Protein AF-A0A8S2PP95-F1 (afdb_monomer_lite)

InterPro domains:
  IPR029058 Alpha/Beta hydrolase fold [SSF53474] (41-227)

Foldseek 3Di:
DDDPLVPDDLVVVVVVQVVCVVVVNDPDLCCLQVPPDQQEDEFEDEPLAPPDDPSVSVVVVVSSVVSVHRYDYDHPFQAYAADEDQADDDDRNDQRPQARYHNRNDHVVCVGVCRNVPNPDDDDPRPDPDPQPWDKDKDFPLLPPCCPLVPDDDPVVDPPVVVVVVVVVVPLDDDDDPPPPVPRPPDSDPDPDDPDDRMDIDTGHVCVVVVDDDDDDDDDGDPLNPPVSNVVSPD

Organism: NCBI:txid392030

Secondary structure (DSSP, 8-state):
--S-GGG--HHHHHHHHHHHHHTTSS--THHHHS-SS--EEEEE--TT-SSS-HHHHHHHHHHHHHTT-EEEEE------SSEEESS-SEETTS--TTTSEEE-S--HHHHHHHHHTTS-PPPPPTT------SEEEEEESGGGS-GGGSTTS-TTTS-HHHHHHHHHHHTTS--------TT--------TT----SEEEEEE-HHHHTT-------PPP-TT-SHHHHHTTT-

Sequence (235 aa):
MNGPVTSVSLTNIQNKLKSYIGFNSAASTSNVTDDSVYIYIYIFTSKNDRVVVSSVVQLKGKIYSEFGARIKTNYSLSANHGFPTEDFGGKCETLNSVNHINDCDLNLAYDMLNHLYGGDLIKPPTGSITTLTGQFIAFDQAAFMNPHAVLNLDAKALDMFSLWANWMQSAITFTLPSLTVSGITGTSSSGVGASFDTQGYIYFPPACNKGKKCPIHIALHGCKQDLYHVTLLGL

pLDDT: mean 71.29, std 19.71, range [27.09, 94.0]

Radius of gyration: 20.82 Å; chains: 1; bounding box: 58×45×46 Å

Structure (mmCIF, N/CA/C/O backbone):
data_AF-A0A8S2PP95-F1
#
_entry.id   AF-A0A8S2PP95-F1
#
loop_
_atom_site.group_PDB
_atom_site.id
_atom_site.type_symbol
_atom_site.label_atom_id
_atom_site.label_alt_id
_atom_site.label_comp_id
_atom_site.label_asym_id
_atom_site.label_entity_id
_atom_site.label_seq_id
_atom_site.pdbx_PDB_ins_code
_atom_site.Cartn_x
_atom_site.Cartn_y
_atom_site.Cartn_z
_atom_site.occupancy
_atom_site.B_iso_or_equiv
_atom_site.auth_seq_id
_atom_site.auth_comp_id
_atom_site.auth_asym_id
_atom_site.auth_atom_id
_atom_site.pdbx_PDB_model_num
ATOM 1 N N . MET A 1 1 ? 9.715 16.419 -2.705 1.00 38.00 1 MET A N 1
ATOM 2 C CA . MET A 1 1 ? 10.391 17.114 -1.586 1.00 38.00 1 MET A CA 1
ATOM 3 C C . MET A 1 1 ? 11.885 16.900 -1.752 1.00 38.00 1 MET A C 1
ATOM 5 O O . MET A 1 1 ? 12.340 15.788 -1.539 1.00 38.00 1 MET A O 1
ATOM 9 N N . ASN A 1 2 ? 12.625 17.924 -2.178 1.00 37.56 2 ASN A N 1
ATOM 10 C CA . ASN A 1 2 ? 14.085 17.867 -2.280 1.00 37.56 2 ASN A CA 1
ATOM 11 C C . ASN A 1 2 ? 14.661 18.632 -1.088 1.00 37.56 2 ASN A C 1
ATOM 13 O O . ASN A 1 2 ? 14.704 19.856 -1.097 1.00 37.56 2 ASN A O 1
ATOM 17 N N . GLY A 1 3 ? 15.031 17.913 -0.034 1.00 44.34 3 GLY A N 1
ATOM 18 C CA . GLY A 1 3 ? 15.686 18.484 1.137 1.00 44.34 3 GLY A CA 1
ATOM 19 C C . GLY A 1 3 ? 16.413 17.383 1.904 1.00 44.34 3 GLY A C 1
ATOM 20 O O . GLY A 1 3 ? 15.926 16.249 1.922 1.00 44.34 3 GLY A O 1
ATOM 21 N N . PRO A 1 4 ? 17.583 17.660 2.502 1.00 47.41 4 PRO A N 1
ATOM 22 C CA . PRO A 1 4 ? 18.291 16.658 3.276 1.00 47.41 4 PRO A CA 1
ATOM 23 C C . PRO A 1 4 ? 17.432 16.278 4.483 1.00 47.41 4 PRO A C 1
ATOM 25 O O . PRO A 1 4 ? 17.151 17.091 5.355 1.00 47.41 4 PRO A O 1
ATOM 28 N N . VAL A 1 5 ? 17.013 15.017 4.536 1.00 53.34 5 VAL A N 1
ATOM 29 C CA . VAL A 1 5 ? 16.179 14.454 5.614 1.00 53.34 5 VAL A CA 1
ATOM 30 C C . VAL A 1 5 ? 16.834 14.595 6.994 1.00 53.34 5 VAL A C 1
ATOM 32 O O . VAL A 1 5 ? 16.159 14.561 8.019 1.00 53.34 5 VAL A O 1
ATOM 35 N N . THR A 1 6 ? 18.146 14.825 7.027 1.00 54.50 6 THR A N 1
ATOM 36 C CA . THR A 1 6 ? 18.935 15.062 8.236 1.00 54.50 6 THR A CA 1
ATOM 37 C C . THR A 1 6 ? 18.624 16.384 8.949 1.00 54.50 6 THR A C 1
ATOM 39 O O . THR A 1 6 ? 19.074 16.551 10.077 1.00 54.50 6 THR A O 1
ATOM 42 N N . SER A 1 7 ? 17.858 17.310 8.355 1.00 56.94 7 SER A N 1
ATOM 43 C CA . SER A 1 7 ? 17.543 18.615 8.966 1.00 56.94 7 SER A CA 1
ATOM 44 C C . SER A 1 7 ? 16.159 18.710 9.622 1.00 56.94 7 SER A C 1
ATOM 46 O O . SER A 1 7 ? 15.823 19.743 10.206 1.00 56.94 7 SER A O 1
ATOM 48 N N . VAL A 1 8 ? 15.337 17.657 9.559 1.00 66.12 8 VAL A N 1
ATOM 49 C CA . VAL A 1 8 ? 13.976 17.700 10.110 1.00 66.12 8 VAL A CA 1
ATOM 50 C C . VAL A 1 8 ? 13.985 17.269 11.579 1.00 66.12 8 VAL A C 1
ATOM 52 O O . VAL A 1 8 ? 14.010 16.084 11.901 1.00 66.12 8 VAL A O 1
ATOM 55 N N . SER A 1 9 ? 13.953 18.249 12.485 1.00 76.31 9 SER A N 1
ATOM 56 C CA . SER A 1 9 ? 13.851 18.010 13.931 1.00 76.31 9 SER A CA 1
ATOM 57 C C . SER A 1 9 ? 12.499 17.387 14.299 1.00 76.31 9 SER A C 1
ATOM 59 O O . SER A 1 9 ? 11.444 17.972 14.036 1.00 76.31 9 SER A O 1
ATOM 61 N N . LEU A 1 10 ? 12.531 16.223 14.957 1.00 72.06 10 LEU A N 1
ATOM 62 C CA . LEU A 1 10 ? 11.338 15.562 15.502 1.00 72.06 10 LEU A CA 1
ATOM 63 C C . LEU A 1 10 ? 10.594 16.478 16.482 1.00 72.06 10 LEU A C 1
ATOM 65 O O . LEU A 1 10 ? 9.373 16.585 16.410 1.00 72.06 10 LEU A O 1
ATOM 69 N N . THR A 1 11 ? 11.323 17.221 17.317 1.00 76.94 11 THR A N 1
ATOM 70 C CA . THR A 1 11 ? 10.749 18.224 18.225 1.00 76.94 11 THR A CA 1
ATOM 71 C C . THR A 1 11 ? 9.993 19.309 17.458 1.00 76.94 11 THR A C 1
ATOM 73 O O . THR A 1 11 ? 8.899 19.703 17.857 1.00 76.94 11 THR A O 1
ATOM 76 N N . ASN A 1 12 ? 10.520 19.764 16.316 1.00 81.06 12 ASN A N 1
ATOM 77 C CA . ASN A 1 12 ? 9.837 20.762 15.488 1.00 81.06 12 ASN A CA 1
ATOM 78 C C . ASN A 1 12 ? 8.560 20.192 14.856 1.00 81.06 12 ASN A C 1
ATOM 80 O O . ASN A 1 12 ? 7.548 20.892 14.806 1.00 81.06 12 ASN A O 1
ATOM 84 N N . ILE A 1 13 ? 8.580 18.928 14.417 1.00 76.69 13 ILE A N 1
ATOM 85 C CA . ILE A 1 13 ? 7.383 18.235 13.917 1.00 76.69 13 ILE A CA 1
ATOM 86 C C . ILE A 1 13 ? 6.331 18.127 15.024 1.00 76.69 13 ILE A C 1
ATOM 88 O O . ILE A 1 13 ? 5.179 18.494 14.802 1.00 76.69 13 ILE A O 1
ATOM 92 N N . GLN A 1 14 ? 6.720 17.683 16.221 1.00 76.25 14 GLN A N 1
ATOM 93 C CA . GLN A 1 14 ? 5.817 17.560 17.366 1.00 76.25 14 GLN A CA 1
ATOM 94 C C . GLN A 1 14 ? 5.213 18.913 17.759 1.00 76.25 14 GLN A C 1
ATOM 96 O O . GLN A 1 14 ? 4.006 19.010 17.965 1.00 76.25 14 GLN A O 1
ATOM 101 N N . ASN A 1 15 ? 6.018 19.976 17.809 1.00 81.19 15 ASN A N 1
ATOM 102 C CA . ASN A 1 15 ? 5.536 21.323 18.122 1.00 81.19 15 ASN A CA 1
ATOM 103 C C . ASN A 1 15 ? 4.566 21.849 17.057 1.00 81.19 15 ASN A C 1
ATOM 105 O O . ASN A 1 15 ? 3.544 22.450 17.388 1.00 81.19 15 ASN A O 1
ATOM 109 N N . LYS A 1 16 ? 4.842 21.581 15.777 1.00 82.06 16 LYS A N 1
ATOM 110 C CA . LYS A 1 16 ? 3.952 21.978 14.683 1.00 82.06 16 LYS A CA 1
ATOM 111 C C . LYS A 1 16 ? 2.642 21.189 14.690 1.00 82.06 16 LYS A C 1
ATOM 113 O O . LYS A 1 16 ? 1.585 21.776 14.490 1.00 82.06 16 LYS A O 1
ATOM 118 N N . LEU A 1 17 ? 2.689 19.894 15.002 1.00 79.19 17 LEU A N 1
ATOM 119 C CA . LEU A 1 17 ? 1.492 19.075 15.185 1.00 79.19 17 LEU A CA 1
ATOM 120 C C . LEU A 1 17 ? 0.645 19.567 16.367 1.00 79.19 17 LEU A C 1
ATOM 122 O O . LEU A 1 17 ? -0.557 19.746 16.208 1.00 79.19 17 LEU A O 1
ATOM 126 N N . LYS A 1 18 ? 1.267 19.885 17.512 1.00 79.69 18 LYS A N 1
ATOM 127 C CA . LYS A 1 18 ? 0.577 20.508 18.658 1.00 79.69 18 LYS A CA 1
ATOM 128 C C . LYS A 1 18 ? -0.109 21.817 18.270 1.00 79.69 18 LYS A C 1
ATOM 130 O O . LYS A 1 18 ? -1.228 22.064 18.706 1.00 79.69 18 LYS A O 1
ATOM 135 N N . SER A 1 19 ? 0.528 22.631 17.427 1.00 78.88 19 SER A N 1
ATOM 136 C CA . SER A 1 19 ? -0.080 23.854 16.897 1.00 78.88 19 SER A CA 1
ATOM 137 C C . SER A 1 19 ? -1.311 23.558 16.035 1.00 78.88 19 SER A C 1
ATOM 139 O O . SER A 1 19 ? -2.350 24.168 16.266 1.00 78.88 19 SER A O 1
ATOM 141 N N . TYR A 1 20 ? -1.251 22.598 15.106 1.00 74.75 20 TYR A N 1
ATOM 142 C CA . TYR A 1 20 ? -2.424 22.215 14.309 1.00 74.75 20 TYR A CA 1
ATOM 143 C C . TYR A 1 20 ? -3.566 21.645 15.155 1.00 74.75 20 TYR A C 1
ATOM 145 O O . TYR A 1 20 ? -4.724 21.955 14.884 1.00 74.75 20 TYR A O 1
ATOM 153 N N . ILE A 1 21 ? -3.249 20.867 16.195 1.00 72.62 21 ILE A N 1
ATOM 154 C CA . ILE A 1 21 ? -4.236 20.369 17.163 1.00 72.62 21 ILE A CA 1
ATOM 155 C C . ILE A 1 21 ? -4.873 21.537 17.919 1.00 72.62 21 ILE A C 1
ATOM 157 O O . ILE A 1 21 ? -6.094 21.611 18.006 1.00 72.62 21 ILE A O 1
ATOM 161 N N . GLY A 1 22 ? -4.070 22.493 18.400 1.00 71.50 22 GLY A N 1
ATOM 162 C CA . GLY A 1 22 ? -4.568 23.701 19.065 1.00 71.50 22 GLY A CA 1
ATOM 163 C C . GLY A 1 22 ? -5.458 24.572 18.170 1.00 71.50 22 GLY A C 1
ATOM 164 O O . GLY A 1 22 ? -6.386 25.205 18.661 1.00 71.50 22 GLY A O 1
ATOM 165 N N . PHE A 1 23 ? -5.225 24.560 16.854 1.00 76.19 23 PHE A N 1
ATOM 166 C CA . PHE A 1 23 ? -6.072 25.222 15.856 1.00 76.19 23 PHE A CA 1
ATOM 167 C C . PHE A 1 23 ? -7.253 24.367 15.369 1.00 76.19 23 PHE A C 1
ATOM 169 O O . PHE A 1 23 ? -7.917 24.747 14.406 1.00 76.19 23 PHE A O 1
ATOM 176 N N . ASN A 1 24 ? -7.511 23.202 15.975 1.00 70.31 24 ASN A N 1
ATOM 177 C CA . ASN A 1 24 ? -8.521 22.234 15.528 1.00 70.31 24 ASN A CA 1
ATOM 178 C C . ASN A 1 24 ? -8.385 21.815 14.047 1.00 70.31 24 ASN A C 1
ATOM 180 O O . ASN A 1 24 ? -9.342 21.346 13.439 1.00 70.31 24 ASN A O 1
ATOM 184 N N . SER A 1 25 ? -7.197 21.977 13.456 1.00 67.31 25 SER A N 1
ATOM 185 C CA . SER A 1 25 ? -6.889 21.596 12.069 1.00 67.31 25 SER A CA 1
ATOM 186 C C . SER A 1 25 ? -6.311 20.179 11.960 1.00 67.31 25 SER A C 1
ATOM 188 O O . SER A 1 25 ? -6.082 19.685 10.860 1.00 67.31 25 SER A O 1
ATOM 190 N N . ALA A 1 26 ? -6.051 19.527 13.095 1.00 66.44 26 ALA A N 1
ATOM 191 C CA . ALA A 1 26 ? -5.640 18.132 13.193 1.00 66.44 26 ALA A CA 1
ATOM 192 C C . ALA A 1 26 ? -6.273 17.478 14.431 1.00 66.44 26 ALA A C 1
ATOM 194 O O . ALA A 1 26 ? -6.526 18.147 15.434 1.00 66.44 26 ALA A O 1
ATOM 195 N N . ALA A 1 27 ? -6.508 16.167 14.365 1.00 68.62 27 ALA A N 1
ATOM 196 C CA . ALA A 1 27 ? -6.980 15.385 15.503 1.00 68.62 27 ALA A CA 1
ATOM 197 C C . ALA A 1 27 ? -5.879 15.210 16.566 1.00 68.62 27 ALA A C 1
ATOM 199 O O . ALA A 1 27 ? -4.688 15.244 16.249 1.00 68.62 27 ALA A O 1
ATOM 200 N N . SER A 1 28 ? -6.285 15.012 17.824 1.00 72.25 28 SER A N 1
ATOM 201 C CA . SER A 1 28 ? -5.365 14.816 18.951 1.00 72.25 28 SER A CA 1
ATOM 202 C C . SER A 1 28 ? -4.413 13.641 18.712 1.00 72.25 28 SER A C 1
ATOM 204 O O . SER A 1 28 ? -4.831 12.586 18.237 1.00 72.25 28 SER A O 1
ATOM 206 N N . THR A 1 29 ? -3.150 13.777 19.128 1.00 70.00 29 THR A N 1
ATOM 207 C CA . THR A 1 29 ? -2.193 12.658 19.121 1.00 70.00 29 THR A CA 1
ATOM 208 C C . THR A 1 29 ? -2.572 11.550 20.095 1.00 70.00 29 THR A C 1
ATOM 210 O O . THR A 1 29 ? -2.089 10.436 19.937 1.00 70.00 29 THR A O 1
ATOM 213 N N . SER A 1 30 ? -3.454 11.819 21.067 1.00 66.94 30 SER A N 1
ATOM 214 C CA . SER A 1 30 ? -4.020 10.774 21.930 1.00 66.94 30 SER A CA 1
ATOM 215 C C . SER A 1 30 ? -4.800 9.725 21.137 1.00 66.94 30 SER A C 1
ATOM 217 O O . SER A 1 30 ? -4.814 8.568 21.527 1.00 66.94 30 SER A O 1
ATOM 219 N N . ASN A 1 31 ? -5.354 10.083 19.972 1.00 64.62 31 ASN A N 1
ATOM 220 C CA . ASN A 1 31 ? -5.989 9.120 19.065 1.00 64.62 31 ASN A CA 1
ATOM 221 C C . ASN A 1 31 ? -4.983 8.119 18.475 1.00 64.62 31 ASN A C 1
ATOM 223 O O . ASN A 1 31 ? -5.387 7.162 17.830 1.00 64.62 31 ASN A O 1
ATOM 227 N N . VAL A 1 32 ? -3.680 8.365 18.647 1.00 62.25 32 VAL A N 1
ATOM 228 C CA . VAL A 1 32 ? -2.607 7.460 18.230 1.00 62.25 32 VAL A CA 1
ATOM 229 C C . VAL A 1 32 ? -2.090 6.622 19.408 1.00 62.25 32 VAL A C 1
ATOM 231 O O . VAL A 1 32 ? -1.626 5.507 19.201 1.00 62.25 32 VAL A O 1
ATOM 234 N N . THR A 1 33 ? -2.183 7.137 20.641 1.00 55.72 33 THR A N 1
ATOM 235 C CA . THR A 1 33 ? -1.598 6.515 21.844 1.00 55.72 33 THR A CA 1
ATOM 236 C C . THR A 1 33 ? -2.600 5.776 22.738 1.00 55.72 33 THR A C 1
ATOM 238 O O . THR A 1 33 ? -2.180 4.876 23.453 1.00 55.72 33 THR A O 1
ATOM 241 N N . ASP A 1 34 ? -3.888 6.140 22.705 1.00 47.47 34 ASP A N 1
ATOM 242 C CA . ASP A 1 34 ? -4.972 5.571 23.536 1.00 47.47 34 ASP A CA 1
ATOM 243 C C . ASP A 1 34 ? -6.026 4.807 22.719 1.00 47.47 34 ASP A C 1
ATOM 245 O O . ASP A 1 34 ? -7.056 4.383 23.252 1.00 47.47 34 ASP A O 1
ATOM 249 N N . ASP A 1 35 ? -5.789 4.599 21.422 1.00 49.72 35 ASP A N 1
ATOM 250 C CA . ASP A 1 35 ? -6.625 3.670 20.678 1.00 49.72 35 ASP A CA 1
ATOM 251 C C . ASP A 1 35 ? -6.338 2.252 21.197 1.00 49.72 35 ASP A C 1
ATOM 253 O O . ASP A 1 35 ? -5.205 1.766 21.173 1.00 49.72 35 ASP A O 1
ATOM 257 N N . SER A 1 36 ? -7.375 1.564 21.679 1.00 43.41 36 SER A N 1
ATOM 258 C CA . SER A 1 36 ? -7.292 0.139 22.045 1.00 43.41 36 SER A CA 1
ATOM 259 C C . SER A 1 36 ? -6.993 -0.747 20.821 1.00 43.41 36 SER A C 1
ATOM 261 O O . SER A 1 36 ? -6.825 -1.962 20.940 1.00 43.41 36 SER A O 1
ATOM 263 N N . VAL A 1 37 ? -6.909 -0.132 19.640 1.00 47.97 37 VAL A N 1
ATOM 264 C CA . VAL A 1 37 ? -6.419 -0.678 18.387 1.00 47.97 37 VAL A CA 1
ATOM 265 C C . VAL A 1 37 ? -4.935 -0.346 18.250 1.00 47.97 37 VAL A C 1
ATOM 267 O O . VAL A 1 37 ? -4.538 0.791 18.014 1.00 47.97 37 VAL A O 1
ATOM 270 N N . TYR A 1 38 ? -4.087 -1.363 18.350 1.00 55.50 38 TYR A N 1
ATOM 271 C CA . TYR A 1 38 ? -2.700 -1.261 17.916 1.00 55.50 38 TYR A CA 1
ATOM 272 C C . TYR A 1 38 ? -2.628 -0.652 16.509 1.00 55.50 38 TYR A C 1
ATOM 274 O O . TYR A 1 38 ? -3.086 -1.260 15.543 1.00 55.50 38 TY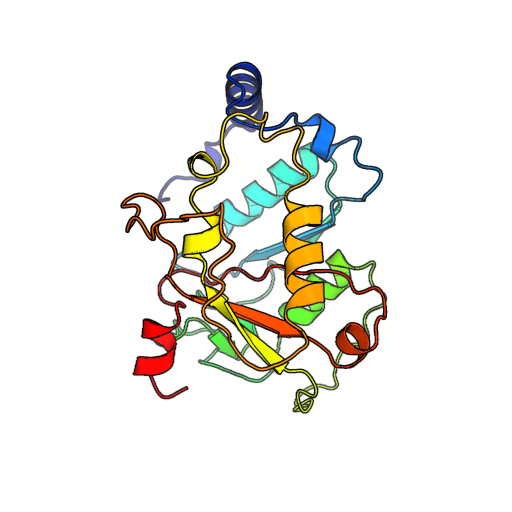R A O 1
ATOM 282 N N . ILE A 1 39 ? -2.042 0.537 16.377 1.00 59.62 39 ILE A N 1
ATOM 283 C CA . ILE A 1 39 ? -1.869 1.167 15.067 1.00 59.62 39 ILE A CA 1
ATOM 284 C C . ILE A 1 39 ? -0.708 0.468 14.372 1.00 59.62 39 ILE A C 1
ATOM 286 O O . ILE A 1 39 ? 0.464 0.799 14.563 1.00 59.62 39 ILE A O 1
ATOM 290 N N . TYR A 1 40 ? -1.040 -0.565 13.607 1.00 65.69 40 TYR A N 1
ATOM 291 C CA . TYR A 1 40 ? -0.100 -1.270 12.755 1.00 65.69 40 TYR A CA 1
ATOM 292 C C . TYR A 1 40 ? 0.216 -0.399 11.541 1.00 65.69 40 TYR A C 1
ATOM 294 O O . TYR A 1 40 ? -0.679 0.040 10.826 1.00 65.69 40 TYR A O 1
ATOM 302 N N . ILE A 1 41 ? 1.498 -0.140 11.299 1.00 72.75 41 ILE A N 1
ATOM 303 C CA . ILE A 1 41 ? 1.948 0.611 10.124 1.00 72.75 41 ILE A CA 1
ATOM 304 C C . ILE A 1 41 ? 2.988 -0.225 9.400 1.00 72.75 41 ILE A C 1
ATOM 306 O O . ILE A 1 41 ? 4.002 -0.607 9.984 1.00 72.75 41 ILE A O 1
ATOM 310 N N . TYR A 1 42 ? 2.743 -0.491 8.120 1.00 77.25 42 TYR A N 1
ATOM 311 C CA . TYR A 1 42 ? 3.747 -1.059 7.234 1.00 77.25 42 TYR A CA 1
ATOM 312 C C . TYR A 1 42 ? 4.410 0.065 6.442 1.00 77.25 42 TYR A C 1
ATOM 314 O O . TYR A 1 42 ? 3.730 0.900 5.846 1.00 77.25 42 TYR A O 1
ATOM 322 N N . ILE A 1 43 ? 5.740 0.089 6.427 1.00 78.94 43 ILE A N 1
ATOM 323 C CA . ILE A 1 43 ? 6.508 1.091 5.692 1.00 78.94 43 ILE A CA 1
ATOM 324 C C . ILE A 1 43 ? 7.424 0.398 4.700 1.00 78.94 43 ILE A C 1
ATOM 326 O O . ILE A 1 43 ? 8.325 -0.353 5.073 1.00 78.94 43 ILE A O 1
ATOM 330 N N . PHE A 1 44 ? 7.213 0.718 3.430 1.00 83.50 44 PHE A N 1
ATOM 331 C CA . PHE A 1 44 ? 8.020 0.246 2.322 1.00 83.50 44 PHE A CA 1
ATOM 332 C C . PHE A 1 44 ? 8.798 1.407 1.710 1.00 83.50 44 PHE A C 1
ATOM 334 O O . PHE A 1 44 ? 8.229 2.462 1.437 1.00 83.50 44 PHE A O 1
ATOM 341 N N . THR A 1 45 ? 10.090 1.207 1.471 1.00 81.06 45 THR A N 1
ATOM 342 C CA . THR A 1 45 ? 10.853 2.051 0.549 1.00 81.06 45 THR A CA 1
ATOM 343 C C . THR A 1 45 ? 11.919 1.232 -0.145 1.00 81.06 45 THR A C 1
ATOM 345 O O . THR A 1 45 ? 12.373 0.220 0.389 1.00 81.06 45 THR A O 1
ATOM 348 N N . SER A 1 46 ? 12.357 1.696 -1.311 1.00 81.94 46 SER A N 1
ATOM 349 C CA . SER A 1 46 ? 13.382 1.017 -2.077 1.00 81.94 46 SER A CA 1
ATOM 350 C C . SER A 1 46 ? 14.634 1.856 -2.325 1.00 81.94 46 SER A C 1
ATOM 352 O O . SER A 1 46 ? 14.584 3.077 -2.480 1.00 81.94 46 SER A O 1
ATOM 354 N N . LYS A 1 47 ? 15.782 1.171 -2.386 1.00 80.00 47 LYS A N 1
ATOM 355 C CA . LYS A 1 47 ? 17.104 1.756 -2.640 1.00 80.00 47 LYS A CA 1
ATOM 356 C C . LYS A 1 47 ? 17.215 2.426 -4.013 1.00 80.00 47 LYS A C 1
ATOM 358 O O . LYS A 1 47 ? 17.956 3.399 -4.130 1.00 80.00 47 LYS A O 1
ATOM 363 N N . ASN A 1 48 ? 16.475 1.935 -5.010 1.00 85.06 48 ASN A N 1
ATOM 364 C CA . ASN A 1 48 ? 16.532 2.431 -6.386 1.00 85.06 48 ASN A CA 1
ATOM 365 C C . ASN A 1 48 ? 15.363 3.355 -6.761 1.00 85.06 48 ASN A C 1
ATOM 367 O O . ASN A 1 48 ? 15.317 3.843 -7.892 1.00 85.06 48 ASN A O 1
ATOM 371 N N . ASP A 1 49 ? 14.483 3.690 -5.811 1.00 84.44 49 ASP A N 1
ATOM 372 C CA . ASP A 1 49 ? 13.467 4.723 -6.001 1.00 84.44 49 ASP A CA 1
ATOM 373 C C . ASP A 1 49 ? 14.132 6.110 -6.099 1.00 84.44 49 ASP A C 1
ATOM 375 O O . ASP A 1 49 ? 14.741 6.617 -5.151 1.00 84.44 49 ASP A O 1
ATOM 379 N N . ARG A 1 50 ? 14.040 6.720 -7.286 1.00 84.25 50 ARG A N 1
ATOM 380 C CA . ARG A 1 50 ? 14.570 8.062 -7.578 1.00 84.25 50 ARG A CA 1
ATOM 381 C C . ARG A 1 50 ? 13.510 9.163 -7.496 1.00 84.25 50 ARG A C 1
ATOM 383 O O . ARG A 1 50 ? 13.858 10.332 -7.635 1.00 84.25 50 ARG A O 1
ATOM 390 N N . VAL A 1 51 ? 12.244 8.806 -7.283 1.00 85.00 51 VAL A N 1
ATOM 391 C CA . VAL A 1 51 ? 11.106 9.733 -7.211 1.00 85.00 51 VAL A CA 1
ATOM 392 C C . VAL A 1 51 ? 10.843 10.123 -5.759 1.00 85.00 51 VAL A C 1
ATOM 394 O O . VAL A 1 51 ? 10.761 11.312 -5.440 1.00 85.00 51 VAL A O 1
ATOM 397 N N . VAL A 1 52 ? 10.764 9.138 -4.859 1.00 82.81 52 VAL A N 1
ATOM 398 C CA . VAL A 1 52 ? 10.603 9.350 -3.417 1.00 82.81 52 VAL A CA 1
ATOM 399 C C . VAL A 1 52 ? 11.822 8.796 -2.691 1.00 82.81 52 VAL A C 1
ATOM 401 O O . VAL A 1 52 ? 12.027 7.593 -2.580 1.00 82.81 52 VAL A O 1
ATOM 404 N N . VAL A 1 53 ? 12.650 9.700 -2.166 1.00 81.94 53 VAL A N 1
ATOM 405 C CA . VAL A 1 53 ? 13.923 9.329 -1.538 1.00 81.94 53 VAL A CA 1
ATOM 406 C C . VAL A 1 53 ? 13.688 8.504 -0.267 1.00 81.94 53 VAL A C 1
ATOM 408 O O . VAL A 1 53 ? 12.981 8.937 0.645 1.00 81.94 53 VAL A O 1
ATOM 411 N N . SER A 1 54 ? 14.371 7.359 -0.164 1.00 83.06 54 SER A N 1
ATOM 412 C CA . SER A 1 54 ? 14.228 6.402 0.945 1.00 83.06 54 SER A CA 1
ATOM 413 C C . SER A 1 54 ? 14.370 6.993 2.345 1.00 83.06 54 SER A C 1
ATOM 415 O O . SER A 1 54 ? 13.676 6.578 3.273 1.00 83.06 54 SER A O 1
ATOM 417 N N . SER A 1 55 ? 15.237 7.988 2.523 1.00 81.62 55 SER A N 1
ATOM 418 C CA . SER A 1 55 ? 15.406 8.642 3.819 1.00 81.62 55 SER A CA 1
ATOM 419 C C . SER A 1 55 ? 14.117 9.328 4.292 1.00 81.62 55 SER A C 1
ATOM 421 O O . SER A 1 55 ? 13.809 9.259 5.480 1.00 81.62 55 SER A O 1
ATOM 423 N N . VAL A 1 56 ? 13.314 9.912 3.391 1.00 80.94 56 VAL A N 1
ATOM 424 C CA . VAL A 1 56 ? 12.038 10.571 3.739 1.00 80.94 56 VAL A CA 1
ATOM 425 C C . VAL A 1 56 ? 11.064 9.548 4.314 1.00 80.94 56 VAL A C 1
ATOM 427 O O . VAL A 1 56 ? 10.413 9.792 5.331 1.00 80.94 56 VAL A O 1
ATOM 430 N N . VAL A 1 57 ? 11.005 8.372 3.694 1.00 83.38 57 VAL A N 1
ATOM 431 C CA . VAL A 1 57 ? 10.140 7.277 4.128 1.00 83.38 57 VAL A CA 1
ATOM 432 C C . VAL A 1 57 ? 10.604 6.702 5.471 1.00 83.38 57 VAL A C 1
ATOM 434 O O . VAL A 1 57 ? 9.792 6.496 6.371 1.00 83.38 57 VAL A O 1
ATOM 437 N N . GLN A 1 58 ? 11.915 6.533 5.662 1.00 84.38 58 GLN A N 1
ATOM 438 C CA . GLN A 1 58 ? 12.479 6.094 6.944 1.00 84.38 58 GLN A CA 1
ATOM 439 C C . GLN A 1 58 ? 12.209 7.095 8.076 1.00 84.38 58 GLN A C 1
ATOM 441 O O . GLN A 1 58 ? 11.904 6.685 9.197 1.00 84.38 58 GLN A O 1
ATOM 446 N N . LEU A 1 59 ? 12.277 8.404 7.801 1.00 81.25 59 LEU A N 1
ATOM 447 C CA . LEU A 1 59 ? 11.905 9.437 8.771 1.00 81.25 59 LEU A CA 1
ATOM 448 C C . LEU A 1 59 ? 10.428 9.323 9.162 1.00 81.25 59 LEU A C 1
ATOM 450 O O . LEU A 1 59 ? 10.111 9.434 10.344 1.00 81.25 59 LEU A O 1
ATOM 454 N N . LYS A 1 60 ? 9.536 9.033 8.206 1.00 80.25 60 LYS A N 1
ATOM 455 C CA . LYS A 1 60 ? 8.114 8.782 8.488 1.00 80.25 60 LYS A CA 1
ATOM 456 C C . LYS A 1 60 ? 7.930 7.638 9.489 1.00 80.25 60 LYS A C 1
ATOM 458 O O . LYS A 1 60 ? 7.136 7.763 10.415 1.00 80.25 60 LYS A O 1
ATOM 463 N N . GLY A 1 61 ? 8.710 6.565 9.350 1.00 80.50 61 GLY A N 1
ATOM 464 C CA . GLY A 1 61 ? 8.714 5.464 10.315 1.00 80.50 61 GLY A CA 1
ATOM 465 C C . GLY A 1 61 ? 9.163 5.873 11.705 1.00 80.50 61 GLY A C 1
ATOM 466 O O . GLY A 1 61 ? 8.503 5.530 12.679 1.00 80.50 61 GLY A O 1
ATOM 467 N N . LYS A 1 62 ? 10.217 6.684 11.811 1.00 80.94 62 LYS A N 1
ATOM 468 C CA . LYS A 1 62 ? 10.636 7.227 13.110 1.00 80.94 62 LYS A CA 1
ATOM 469 C C . LYS A 1 62 ? 9.520 8.048 13.751 1.00 80.94 62 LYS A C 1
ATOM 471 O O . LYS A 1 62 ? 9.178 7.794 14.895 1.00 80.94 62 LYS A O 1
ATOM 476 N N . ILE A 1 63 ? 8.903 8.958 12.994 1.00 79.12 63 ILE A N 1
ATOM 477 C CA . ILE A 1 63 ? 7.807 9.808 13.484 1.00 79.12 63 ILE A CA 1
ATOM 478 C C . ILE A 1 63 ? 6.665 8.959 14.048 1.00 79.12 63 ILE A C 1
ATOM 480 O O . ILE A 1 63 ? 6.231 9.203 15.166 1.00 79.12 63 ILE A O 1
ATOM 484 N N . TYR A 1 64 ? 6.190 7.952 13.313 1.00 80.06 64 TYR A N 1
ATOM 485 C CA . TYR A 1 64 ? 5.105 7.104 13.808 1.00 80.06 64 TYR A CA 1
ATOM 486 C C . TYR A 1 64 ? 5.503 6.256 15.023 1.00 80.06 64 TYR A C 1
ATOM 488 O O . TYR A 1 64 ? 4.667 6.019 15.892 1.00 80.06 64 TYR A O 1
ATOM 496 N N . SER A 1 65 ? 6.765 5.823 15.106 1.00 80.75 65 SER A N 1
ATOM 497 C CA . SER A 1 65 ? 7.254 5.026 16.235 1.00 80.75 65 SER A CA 1
ATOM 498 C C . SER A 1 65 ? 7.226 5.838 17.525 1.00 80.75 65 SER A C 1
ATOM 500 O O . SER A 1 65 ? 6.852 5.310 18.567 1.00 80.75 65 SER A O 1
ATOM 502 N N . GLU A 1 66 ? 7.577 7.124 17.450 1.00 78.94 66 GLU A N 1
ATOM 503 C CA . GLU A 1 66 ? 7.513 8.060 18.582 1.00 78.94 66 GLU A CA 1
ATOM 504 C C . GLU A 1 66 ? 6.080 8.259 19.098 1.00 78.94 66 GLU A C 1
ATOM 506 O O . GLU A 1 66 ? 5.880 8.600 20.260 1.00 78.94 66 GLU A O 1
ATOM 511 N N . PHE A 1 67 ? 5.070 8.030 18.252 1.00 76.19 67 PHE A N 1
ATOM 512 C CA . PHE A 1 67 ? 3.659 8.087 18.641 1.00 76.19 67 PHE A CA 1
ATOM 513 C C . PHE A 1 67 ? 3.087 6.728 19.077 1.00 76.19 67 PHE A C 1
ATOM 515 O O . PHE A 1 67 ? 1.878 6.612 19.241 1.00 76.19 67 PHE A O 1
ATOM 522 N N . GLY A 1 68 ? 3.924 5.703 19.281 1.00 75.56 68 GLY A N 1
ATOM 523 C CA . GLY A 1 68 ? 3.495 4.404 19.818 1.00 75.56 68 GLY A CA 1
ATOM 524 C C . GLY A 1 68 ? 2.946 3.414 18.785 1.00 75.56 68 GLY A C 1
ATOM 525 O O . GLY A 1 68 ? 2.423 2.366 19.163 1.00 75.56 68 GLY A O 1
ATOM 526 N N . ALA A 1 69 ? 3.079 3.699 17.485 1.00 81.38 69 ALA A N 1
ATOM 527 C CA . ALA A 1 69 ? 2.635 2.784 16.435 1.00 81.38 69 ALA A CA 1
ATOM 528 C C . ALA A 1 69 ? 3.468 1.485 16.397 1.00 81.38 69 ALA A C 1
ATOM 530 O O . ALA A 1 69 ? 4.685 1.491 16.595 1.00 81.38 69 ALA A O 1
ATOM 531 N N . ARG A 1 70 ? 2.829 0.360 16.050 1.00 81.62 70 ARG A N 1
ATOM 532 C CA . ARG A 1 70 ? 3.495 -0.927 15.792 1.00 81.62 70 ARG A CA 1
ATOM 533 C C . ARG A 1 70 ? 3.976 -0.990 14.350 1.00 81.62 70 ARG A C 1
ATOM 535 O O . ARG A 1 70 ? 3.224 -1.320 13.429 1.00 81.62 70 ARG A O 1
ATOM 542 N N . ILE A 1 71 ? 5.248 -0.681 14.145 1.00 84.25 71 ILE A N 1
ATOM 543 C CA . ILE A 1 71 ? 5.801 -0.529 12.800 1.00 84.25 71 ILE A CA 1
ATOM 544 C C . ILE A 1 71 ? 6.463 -1.818 12.320 1.00 84.25 71 ILE A C 1
ATOM 546 O O . ILE A 1 71 ? 7.317 -2.378 13.002 1.00 84.25 71 ILE A O 1
ATOM 550 N N . LYS A 1 72 ? 6.115 -2.237 11.101 1.00 88.69 72 LYS A N 1
ATOM 551 C CA . LYS A 1 72 ? 6.889 -3.190 10.300 1.00 88.69 72 LYS A CA 1
ATOM 552 C C . LYS A 1 72 ? 7.466 -2.462 9.096 1.00 88.69 72 LYS A C 1
ATOM 554 O O . LYS A 1 72 ? 6.797 -1.637 8.476 1.00 88.69 72 LYS A O 1
ATOM 559 N N . THR A 1 73 ? 8.721 -2.742 8.778 1.00 86.88 73 THR A N 1
ATOM 560 C CA . THR A 1 73 ? 9.434 -2.064 7.697 1.00 86.88 73 THR A CA 1
ATOM 561 C C . THR A 1 73 ? 10.001 -3.069 6.707 1.00 86.88 73 THR A C 1
ATOM 563 O O . THR A 1 73 ? 10.400 -4.172 7.081 1.00 86.88 73 THR A O 1
ATOM 566 N N . ASN A 1 74 ? 10.072 -2.671 5.441 1.00 88.31 74 ASN A N 1
ATOM 567 C CA . ASN A 1 74 ? 10.882 -3.338 4.434 1.00 88.31 74 ASN A CA 1
ATOM 568 C C . ASN A 1 74 ? 11.625 -2.277 3.620 1.00 88.31 74 ASN A C 1
ATOM 570 O O . ASN A 1 74 ? 11.022 -1.502 2.879 1.00 88.31 74 ASN A O 1
ATOM 574 N N . TYR A 1 75 ? 12.944 -2.238 3.809 1.00 87.44 75 TYR A N 1
ATOM 575 C CA . TYR A 1 75 ? 13.863 -1.301 3.152 1.00 87.44 75 TYR A CA 1
ATOM 576 C C . TYR A 1 75 ? 14.885 -2.017 2.258 1.00 87.44 75 TYR A C 1
ATOM 578 O O . TYR A 1 75 ? 15.834 -1.404 1.763 1.00 87.44 75 TYR A O 1
ATOM 586 N N . SER A 1 76 ? 14.747 -3.337 2.123 1.00 83.88 76 SER A N 1
ATOM 587 C CA . SER A 1 76 ? 15.770 -4.194 1.527 1.00 83.88 76 SER A CA 1
ATOM 588 C C . SER A 1 76 ? 15.602 -4.340 0.022 1.00 83.88 76 SER A C 1
ATOM 590 O O . SER A 1 76 ? 16.602 -4.557 -0.662 1.00 83.88 76 SER A O 1
ATOM 592 N N . LEU A 1 77 ? 14.373 -4.189 -0.488 1.00 88.00 77 LEU A N 1
ATOM 593 C CA . LEU A 1 77 ? 14.077 -4.338 -1.909 1.00 88.00 77 LEU A CA 1
ATOM 594 C C . LEU A 1 77 ? 14.790 -3.263 -2.737 1.00 88.00 77 LEU A C 1
ATOM 596 O O . LEU A 1 77 ? 14.837 -2.091 -2.350 1.00 88.00 77 LEU A O 1
ATOM 600 N N . SER A 1 78 ? 15.302 -3.665 -3.897 1.00 89.38 78 SER A N 1
ATOM 601 C CA . SER A 1 78 ? 15.887 -2.799 -4.924 1.00 89.38 78 SER A CA 1
ATOM 602 C C . SER A 1 78 ? 14.910 -2.648 -6.103 1.00 89.38 78 SER A C 1
ATOM 604 O O . SER A 1 78 ? 15.137 -3.120 -7.200 1.00 89.38 78 SER A O 1
ATOM 606 N N . ALA A 1 79 ? 13.753 -2.052 -5.853 1.00 90.00 79 ALA A N 1
ATOM 607 C CA . ALA A 1 79 ? 12.794 -1.597 -6.844 1.00 90.00 79 ALA A CA 1
ATOM 608 C C . ALA A 1 79 ? 13.032 -0.132 -7.255 1.00 90.00 79 ALA A C 1
ATOM 610 O O . ALA A 1 79 ? 13.524 0.703 -6.492 1.00 90.00 79 ALA A O 1
ATOM 611 N N . ASN A 1 80 ? 12.608 0.209 -8.463 1.00 91.19 80 ASN A N 1
ATOM 612 C CA . ASN A 1 80 ? 12.331 1.578 -8.858 1.00 91.19 80 ASN A CA 1
ATOM 613 C C . ASN A 1 80 ? 10.985 2.042 -8.278 1.00 91.19 80 ASN A C 1
ATOM 615 O O . ASN A 1 80 ? 10.274 1.282 -7.618 1.00 91.19 80 ASN A O 1
ATOM 619 N N . HIS A 1 81 ? 10.618 3.295 -8.540 1.00 92.75 81 HIS A N 1
ATOM 620 C CA . HIS A 1 81 ? 9.356 3.852 -8.068 1.00 92.75 81 HIS A CA 1
ATOM 621 C C . HIS A 1 81 ? 8.149 3.102 -8.650 1.00 92.75 81 HIS A C 1
ATOM 623 O O . HIS A 1 81 ? 7.991 3.016 -9.871 1.00 92.75 81 HIS A O 1
ATOM 629 N N . GLY A 1 82 ? 7.298 2.580 -7.769 1.00 91.69 82 GLY A N 1
ATOM 630 C CA . GLY A 1 82 ? 6.078 1.852 -8.108 1.00 91.69 82 GLY A CA 1
ATOM 631 C C . GLY A 1 82 ? 5.643 0.906 -6.989 1.00 91.69 82 GLY A C 1
ATOM 632 O O . GLY A 1 82 ? 6.356 0.743 -5.998 1.00 91.69 82 GLY A O 1
ATOM 633 N N . PHE A 1 83 ? 4.466 0.300 -7.138 1.00 93.19 83 PHE A N 1
ATOM 634 C CA . PHE A 1 83 ? 3.928 -0.697 -6.218 1.00 93.19 83 PHE A CA 1
ATOM 635 C C . PHE A 1 83 ? 4.478 -2.092 -6.574 1.00 93.19 83 PHE A C 1
ATOM 637 O O . PHE A 1 83 ? 4.169 -2.587 -7.661 1.00 93.19 83 PHE A O 1
ATOM 644 N N . PRO A 1 84 ? 5.285 -2.731 -5.705 1.00 93.88 84 PRO A N 1
ATOM 645 C CA . PRO A 1 84 ? 5.779 -4.090 -5.910 1.00 93.88 84 PRO A CA 1
ATOM 646 C C . PRO A 1 84 ? 4.654 -5.127 -5.861 1.00 93.88 84 PRO A C 1
ATOM 648 O O . PRO A 1 84 ? 3.840 -5.137 -4.933 1.00 93.88 84 PRO A O 1
ATOM 651 N N . THR A 1 85 ? 4.653 -6.030 -6.830 1.00 92.38 85 THR A N 1
ATOM 652 C CA . THR A 1 85 ? 3.812 -7.223 -6.867 1.00 92.38 85 THR A CA 1
ATOM 653 C C . THR A 1 85 ? 4.680 -8.472 -7.029 1.00 92.38 85 THR A C 1
ATOM 655 O O . THR A 1 85 ? 5.907 -8.394 -7.162 1.00 92.38 85 THR A O 1
ATOM 658 N N . GLU A 1 86 ? 4.033 -9.630 -6.936 1.00 91.69 86 GLU A N 1
ATOM 659 C CA . GLU A 1 86 ? 4.694 -10.927 -7.024 1.00 91.69 86 GLU A CA 1
ATOM 660 C C . GLU A 1 86 ? 4.938 -11.380 -8.466 1.00 91.69 86 GLU A C 1
ATOM 662 O O . GLU A 1 86 ? 5.936 -12.047 -8.686 1.00 91.69 86 GLU A O 1
ATOM 667 N N . ASP A 1 87 ? 4.045 -11.050 -9.405 1.00 89.50 87 ASP A N 1
ATOM 668 C CA . ASP A 1 87 ? 4.068 -11.594 -10.772 1.00 89.50 87 ASP A CA 1
ATOM 669 C C . ASP A 1 87 ? 3.460 -10.661 -11.845 1.00 89.50 87 ASP A C 1
ATOM 671 O O . ASP A 1 87 ? 3.149 -11.097 -12.957 1.00 89.50 87 ASP A O 1
ATOM 675 N N . PHE A 1 88 ? 3.257 -9.370 -11.540 1.00 89.38 88 PHE A N 1
ATOM 676 C CA . PHE A 1 88 ? 2.601 -8.427 -12.451 1.00 89.38 88 PHE A CA 1
ATOM 677 C C . PHE A 1 88 ? 3.273 -7.046 -12.526 1.00 89.38 88 PHE A C 1
ATOM 679 O O . PHE A 1 88 ? 3.567 -6.391 -11.525 1.00 89.38 88 PHE A O 1
ATOM 686 N N . GLY A 1 89 ? 3.402 -6.527 -13.748 1.00 90.88 89 GLY A N 1
ATOM 687 C CA . GLY A 1 89 ? 3.855 -5.164 -14.014 1.00 90.88 89 GLY A CA 1
ATOM 688 C C . GLY A 1 89 ? 5.194 -5.097 -14.744 1.00 90.88 89 GLY A C 1
ATOM 689 O O . GLY A 1 89 ? 5.614 -6.029 -15.423 1.00 90.88 89 GLY A O 1
ATOM 690 N N . GLY A 1 90 ? 5.844 -3.938 -14.661 1.00 91.75 90 GLY A N 1
ATOM 691 C CA . GLY A 1 90 ? 7.154 -3.704 -15.270 1.00 91.75 90 GLY A CA 1
ATOM 692 C C . GLY A 1 90 ? 8.292 -4.277 -14.426 1.00 91.75 90 GLY A C 1
ATOM 693 O O . GLY A 1 90 ? 8.110 -4.590 -13.256 1.00 91.75 90 GLY A O 1
ATOM 694 N N . LYS A 1 91 ? 9.498 -4.373 -14.998 1.00 93.94 91 LYS A N 1
ATOM 695 C CA . LYS A 1 91 ? 10.686 -4.874 -14.282 1.00 93.94 91 LYS A CA 1
ATOM 696 C C . LYS A 1 91 ? 10.939 -4.092 -12.990 1.00 93.94 91 LYS A C 1
ATOM 698 O O . LYS A 1 91 ? 11.099 -2.875 -13.066 1.00 93.94 91 LYS A O 1
ATOM 703 N N . CYS A 1 92 ? 11.124 -4.792 -11.867 1.00 93.50 92 CYS A N 1
ATOM 704 C CA . CYS A 1 92 ? 11.343 -4.194 -10.546 1.00 93.50 92 CYS A CA 1
ATOM 705 C C . CYS A 1 92 ? 12.324 -3.014 -10.528 1.00 93.50 92 CYS A C 1
ATOM 707 O O . CYS A 1 92 ? 12.008 -1.953 -10.010 1.00 93.50 92 CYS A O 1
ATOM 709 N N . GLU A 1 93 ? 13.507 -3.177 -11.123 1.00 93.25 93 GLU A N 1
ATOM 710 C CA . GLU A 1 93 ? 14.621 -2.213 -11.069 1.00 93.25 93 GLU A CA 1
ATOM 711 C C . GLU A 1 93 ? 14.440 -0.999 -12.011 1.00 93.25 93 GLU A C 1
ATOM 713 O O . GLU A 1 93 ? 15.163 -0.002 -11.916 1.00 93.25 93 GLU A O 1
ATOM 718 N N . THR A 1 94 ? 13.484 -1.054 -12.945 1.00 91.06 94 THR A N 1
ATOM 719 C CA . THR A 1 94 ? 13.276 -0.029 -13.983 1.00 91.06 94 THR A CA 1
ATOM 720 C C . THR A 1 94 ? 12.021 0.784 -13.694 1.00 91.06 94 THR A C 1
ATOM 722 O O . THR A 1 94 ? 11.010 0.241 -13.268 1.00 91.06 94 THR A O 1
ATOM 725 N N . LEU A 1 95 ? 12.060 2.098 -13.939 1.00 89.31 95 LEU A N 1
ATOM 726 C CA . LEU A 1 95 ? 10.871 2.934 -13.788 1.00 89.31 95 LEU A CA 1
ATOM 727 C C . LEU A 1 95 ? 9.800 2.493 -14.789 1.00 89.31 95 LEU A C 1
ATOM 729 O O . LEU A 1 95 ? 9.930 2.733 -15.989 1.00 89.31 95 LEU A O 1
ATOM 733 N N . ASN A 1 96 ? 8.722 1.902 -14.285 1.00 88.31 96 ASN A N 1
ATOM 734 C CA . ASN A 1 96 ? 7.539 1.630 -15.079 1.00 88.31 96 ASN A CA 1
ATOM 735 C C . ASN A 1 96 ? 6.621 2.860 -15.088 1.00 88.31 96 ASN A C 1
ATOM 737 O O . ASN A 1 96 ? 5.774 3.028 -14.213 1.00 88.31 96 ASN A O 1
ATOM 741 N N . SER A 1 97 ? 6.790 3.737 -16.077 1.00 86.81 97 SER A N 1
ATOM 742 C CA . SER A 1 97 ? 5.978 4.954 -16.217 1.00 86.81 97 SER A CA 1
ATOM 743 C C . SER A 1 97 ? 4.570 4.716 -16.768 1.00 86.81 97 SER A C 1
ATOM 745 O O . SER A 1 97 ? 3.833 5.684 -16.929 1.00 86.81 97 SER A O 1
ATOM 747 N N . VAL A 1 98 ? 4.228 3.470 -17.117 1.00 83.44 98 VAL A N 1
ATOM 748 C CA . VAL A 1 98 ? 2.909 3.099 -17.646 1.00 83.44 98 VAL A CA 1
ATOM 749 C C . VAL A 1 98 ? 1.899 3.161 -16.505 1.00 83.44 98 VAL A C 1
ATOM 751 O O . VAL A 1 98 ? 1.017 4.006 -16.497 1.00 83.44 98 VAL A O 1
ATOM 754 N N . ASN A 1 99 ? 2.072 2.317 -15.492 1.00 85.81 99 ASN A N 1
ATOM 755 C CA . ASN A 1 99 ? 1.112 2.192 -14.397 1.00 85.81 99 ASN A CA 1
ATOM 756 C C . ASN A 1 99 ? 1.763 2.245 -13.014 1.00 85.81 99 ASN A C 1
ATOM 758 O O . ASN A 1 99 ? 1.050 2.115 -12.026 1.00 85.81 99 ASN A O 1
ATOM 762 N N . HIS A 1 100 ? 3.089 2.400 -12.920 1.00 91.81 100 HIS A N 1
ATOM 763 C CA . HIS A 1 100 ? 3.824 2.352 -11.654 1.00 91.81 100 HIS A CA 1
ATOM 764 C C . HIS A 1 100 ? 3.534 1.085 -10.828 1.00 91.81 100 HIS A C 1
ATOM 766 O O . HIS A 1 100 ? 3.520 1.135 -9.601 1.00 91.81 100 HIS A O 1
ATOM 772 N N . ILE A 1 101 ? 3.292 -0.049 -11.491 1.00 91.94 101 ILE A N 1
ATOM 773 C CA . ILE A 1 101 ? 3.180 -1.376 -10.877 1.00 91.94 101 ILE A CA 1
ATOM 774 C C . ILE A 1 101 ? 4.367 -2.208 -11.351 1.00 91.94 101 ILE A C 1
ATOM 776 O O . ILE A 1 101 ? 4.649 -2.268 -12.552 1.00 91.94 101 ILE A O 1
ATOM 780 N N . ASN A 1 102 ? 5.079 -2.818 -10.412 1.00 92.25 102 ASN A N 1
ATOM 781 C CA . ASN A 1 102 ? 6.352 -3.469 -10.674 1.00 92.25 102 ASN A CA 1
ATOM 782 C C . ASN A 1 102 ? 6.284 -4.939 -10.274 1.00 92.25 102 ASN A C 1
ATOM 784 O O . ASN A 1 102 ? 5.938 -5.249 -9.138 1.00 92.25 102 ASN A O 1
ATOM 788 N N . ASP A 1 103 ? 6.680 -5.817 -11.184 1.00 93.38 103 ASP A N 1
ATOM 789 C CA . ASP A 1 103 ? 6.943 -7.216 -10.891 1.00 93.38 103 ASP A CA 1
ATOM 790 C C . ASP A 1 103 ? 8.298 -7.310 -10.178 1.00 93.38 103 ASP A C 1
ATOM 792 O O . ASP A 1 103 ? 9.343 -6.968 -10.747 1.00 93.38 103 ASP A O 1
ATOM 796 N N . CYS A 1 104 ? 8.252 -7.662 -8.895 1.00 94.00 104 CYS A N 1
ATOM 797 C CA . CYS A 1 104 ? 9.374 -7.615 -7.964 1.00 94.00 104 CYS A CA 1
ATOM 798 C C . CYS A 1 104 ? 9.562 -8.918 -7.183 1.00 94.00 104 CYS A C 1
ATOM 800 O O . CYS A 1 104 ? 10.292 -8.906 -6.186 1.00 94.00 104 CYS A O 1
ATOM 802 N N . ASP A 1 105 ? 8.862 -9.993 -7.563 1.00 92.75 105 ASP A N 1
ATOM 803 C CA . ASP A 1 105 ? 8.797 -11.242 -6.797 1.00 92.75 105 ASP A CA 1
ATOM 804 C C . ASP A 1 105 ? 8.410 -11.009 -5.312 1.00 92.75 105 ASP A C 1
ATOM 806 O O . ASP A 1 105 ? 8.766 -11.775 -4.411 1.00 92.75 105 ASP A O 1
ATOM 810 N N . LEU A 1 106 ? 7.693 -9.910 -5.025 1.00 90.88 106 LEU A N 1
ATOM 811 C CA . LEU A 1 106 ? 7.296 -9.496 -3.680 1.00 90.88 106 LEU A CA 1
ATOM 812 C C . LEU A 1 106 ? 5.809 -9.165 -3.640 1.00 90.88 106 LEU A C 1
ATOM 814 O O . LEU A 1 106 ? 5.360 -8.135 -4.139 1.00 90.88 106 LEU A O 1
ATOM 818 N N . ASN A 1 107 ? 5.055 -9.971 -2.902 1.00 92.81 107 ASN A N 1
ATOM 819 C CA . ASN A 1 107 ? 3.652 -9.699 -2.620 1.00 92.81 107 ASN A CA 1
ATOM 820 C C . ASN A 1 107 ? 3.499 -8.617 -1.529 1.00 92.81 107 ASN A C 1
ATOM 822 O O . ASN A 1 107 ? 3.171 -8.919 -0.377 1.00 92.81 107 ASN A O 1
ATOM 826 N N . LEU A 1 108 ? 3.765 -7.348 -1.873 1.00 93.19 108 LEU A N 1
ATOM 827 C CA . LEU A 1 108 ? 3.716 -6.243 -0.906 1.00 93.19 108 LEU A CA 1
ATOM 828 C C . LEU A 1 108 ? 2.310 -6.060 -0.317 1.00 93.19 108 LEU A C 1
ATOM 830 O O . LEU A 1 108 ? 2.177 -5.748 0.867 1.00 93.19 108 LEU A O 1
ATOM 834 N N . ALA A 1 109 ? 1.265 -6.280 -1.120 1.00 92.31 109 ALA A N 1
ATOM 835 C CA . ALA A 1 109 ? -0.118 -6.217 -0.659 1.00 92.31 109 ALA A CA 1
ATOM 836 C C . ALA A 1 109 ? -0.370 -7.220 0.478 1.00 92.31 109 ALA A C 1
ATOM 838 O O . ALA A 1 109 ? -0.864 -6.825 1.533 1.00 92.31 109 ALA A O 1
ATOM 839 N N . TYR A 1 110 ? 0.032 -8.485 0.311 1.00 92.81 110 TYR A N 1
ATOM 840 C CA . TYR A 1 110 ? -0.046 -9.479 1.381 1.00 92.81 110 TYR A CA 1
ATOM 841 C C . TYR A 1 110 ? 0.785 -9.071 2.600 1.00 92.81 110 TYR A C 1
ATOM 843 O O . TYR A 1 110 ? 0.268 -9.074 3.712 1.00 92.81 110 TYR A O 1
ATOM 851 N N . ASP A 1 111 ? 2.050 -8.692 2.411 1.00 92.56 111 ASP A N 1
ATOM 852 C CA . ASP A 1 111 ? 2.948 -8.341 3.516 1.00 92.56 111 ASP A CA 1
ATOM 853 C C . ASP A 1 111 ? 2.394 -7.205 4.388 1.00 92.56 111 ASP A C 1
ATOM 855 O O . ASP A 1 111 ? 2.484 -7.259 5.622 1.00 92.56 111 ASP A O 1
ATOM 859 N N . MET A 1 112 ? 1.819 -6.187 3.738 1.00 92.56 112 MET A N 1
ATOM 860 C CA . MET A 1 112 ? 1.167 -5.055 4.383 1.00 92.56 112 MET A CA 1
ATOM 861 C C . MET A 1 112 ? -0.121 -5.486 5.081 1.00 92.56 112 MET A C 1
ATOM 863 O O . MET A 1 112 ? -0.256 -5.266 6.283 1.00 92.56 112 MET A O 1
ATOM 867 N N . LEU A 1 113 ? -1.058 -6.107 4.359 1.00 91.94 113 LEU A N 1
ATOM 868 C CA . LEU A 1 113 ? -2.360 -6.492 4.911 1.00 91.94 113 LEU A CA 1
ATOM 869 C C . LEU A 1 113 ? -2.202 -7.490 6.056 1.00 91.94 113 LEU A C 1
ATOM 871 O O . LEU A 1 113 ? -2.885 -7.367 7.068 1.00 91.94 113 LEU A O 1
ATOM 875 N N . ASN A 1 114 ? -1.263 -8.429 5.944 1.00 92.44 114 ASN A N 1
ATOM 876 C CA . ASN A 1 114 ? -1.016 -9.402 6.994 1.00 92.44 114 ASN A CA 1
ATOM 877 C C . ASN A 1 114 ? -0.556 -8.717 8.282 1.00 92.44 114 ASN A C 1
ATOM 879 O O . ASN A 1 114 ? -1.042 -9.040 9.356 1.00 92.44 114 ASN A O 1
ATOM 883 N N . HIS A 1 115 ? 0.314 -7.707 8.185 1.00 90.25 115 HIS A N 1
ATOM 884 C CA . HIS A 1 115 ? 0.701 -6.902 9.348 1.00 90.25 115 HIS A CA 1
ATOM 885 C C . HIS A 1 115 ? -0.472 -6.101 9.923 1.00 90.25 115 HIS A C 1
ATOM 887 O O . HIS A 1 115 ? -0.659 -6.079 11.136 1.00 90.25 115 HIS A O 1
ATOM 893 N N . LEU A 1 116 ? -1.272 -5.466 9.061 1.00 87.44 116 LEU A N 1
ATOM 894 C CA . LEU A 1 116 ? -2.405 -4.631 9.473 1.00 87.44 116 LEU A CA 1
ATOM 895 C C . LEU A 1 116 ? -3.522 -5.425 10.166 1.00 87.44 116 LEU A C 1
ATOM 897 O O . LEU A 1 116 ? -4.176 -4.895 11.060 1.00 87.44 116 LEU A O 1
ATOM 901 N N . TYR A 1 117 ? -3.728 -6.683 9.772 1.00 88.50 117 TYR A N 1
ATOM 902 C CA . TYR A 1 117 ? -4.806 -7.542 10.271 1.00 88.50 117 TYR A CA 1
ATOM 903 C C . TYR A 1 117 ? -4.340 -8.617 11.265 1.00 88.50 117 TYR A C 1
ATOM 905 O O . TYR A 1 117 ? -5.042 -9.600 11.477 1.00 88.50 117 TYR A O 1
ATOM 913 N N . GLY A 1 118 ? -3.185 -8.423 11.911 1.00 87.12 118 GLY A N 1
ATOM 914 C CA . GLY A 1 118 ? -2.772 -9.224 13.072 1.00 87.12 118 GLY A CA 1
ATOM 915 C C . GLY A 1 118 ? -1.831 -10.398 12.791 1.00 87.12 118 GLY A C 1
ATOM 916 O O . GLY A 1 118 ? -1.359 -11.012 13.740 1.00 87.12 118 GLY A O 1
ATOM 917 N N . GLY A 1 119 ? -1.475 -10.658 11.532 1.00 89.88 119 GLY A N 1
ATOM 918 C CA . GLY A 1 119 ? -0.426 -11.612 11.151 1.00 89.88 119 GLY A CA 1
ATOM 919 C C . GLY A 1 119 ? -0.910 -12.989 10.696 1.00 89.88 119 GLY A C 1
ATOM 920 O O . GLY A 1 119 ? -0.076 -13.791 10.272 1.00 89.88 119 GLY A O 1
ATOM 921 N N . ASP A 1 120 ? -2.223 -13.230 10.722 1.00 91.62 120 ASP A N 1
ATOM 922 C CA . ASP A 1 120 ? -2.832 -14.549 10.502 1.00 91.62 120 ASP A CA 1
ATOM 923 C C . ASP A 1 120 ? -3.476 -14.723 9.111 1.00 91.62 120 ASP A C 1
ATOM 925 O O . ASP A 1 120 ? -4.239 -15.665 8.878 1.00 91.62 120 ASP A O 1
ATOM 929 N N . LEU A 1 121 ? -3.211 -13.818 8.162 1.00 91.31 121 LEU A N 1
ATOM 930 C CA . LEU A 1 121 ? -3.676 -13.984 6.786 1.00 91.31 121 LEU A CA 1
ATOM 931 C C . LEU A 1 121 ? -2.935 -15.140 6.106 1.00 91.31 121 LEU A C 1
ATOM 933 O O . LEU A 1 121 ? -1.733 -15.335 6.272 1.00 91.31 121 LEU A O 1
ATOM 937 N N . ILE A 1 122 ? -3.655 -15.877 5.263 1.00 90.81 122 ILE A N 1
ATOM 938 C CA . ILE A 1 122 ? -3.077 -16.947 4.449 1.00 90.81 122 ILE A CA 1
ATOM 939 C C . ILE A 1 122 ? -2.449 -16.319 3.206 1.00 90.81 122 ILE A C 1
ATOM 941 O O . ILE A 1 122 ? -3.148 -15.682 2.414 1.00 90.81 122 ILE A O 1
ATOM 945 N N . LYS A 1 123 ? -1.139 -16.516 3.019 1.00 90.25 123 LYS A N 1
ATOM 946 C CA . LYS A 1 123 ? -0.460 -16.093 1.790 1.00 90.25 123 LYS A CA 1
ATOM 947 C C . LYS A 1 123 ? -0.954 -16.939 0.609 1.00 90.25 123 LYS A C 1
ATOM 949 O O . LYS A 1 123 ? -0.893 -18.168 0.704 1.00 90.25 123 LYS A O 1
ATOM 954 N N . PRO A 1 124 ? -1.400 -16.327 -0.501 1.00 86.62 124 PRO A N 1
ATOM 955 C CA . PRO A 1 124 ? -1.635 -17.062 -1.738 1.00 86.62 124 PRO A CA 1
ATOM 956 C C . PRO A 1 124 ? -0.346 -17.762 -2.204 1.00 86.62 124 PRO A C 1
ATOM 958 O O . PRO A 1 124 ? 0.742 -17.212 -2.009 1.00 86.62 124 PRO A O 1
ATOM 961 N N . PRO A 1 125 ? -0.424 -18.958 -2.814 1.00 85.12 125 PRO A N 1
ATOM 962 C CA . PRO A 1 125 ? 0.737 -19.560 -3.460 1.00 85.12 125 PRO A CA 1
ATOM 963 C C . PRO A 1 125 ? 1.330 -18.617 -4.516 1.00 85.12 125 PRO A C 1
ATOM 965 O O . PRO A 1 125 ? 0.587 -17.945 -5.235 1.00 85.12 125 PRO A O 1
ATOM 968 N N . THR A 1 126 ? 2.655 -18.587 -4.636 1.00 81.44 126 THR A N 1
ATOM 969 C CA . THR A 1 126 ? 3.346 -17.781 -5.652 1.00 81.44 126 THR A CA 1
ATOM 970 C C . THR A 1 126 ? 2.879 -18.161 -7.058 1.00 81.44 126 THR A C 1
ATOM 972 O O . THR A 1 126 ? 2.747 -19.347 -7.369 1.00 81.44 126 THR A O 1
ATOM 975 N N . GLY A 1 127 ? 2.593 -17.157 -7.893 1.00 74.44 127 GLY A N 1
ATOM 976 C CA . GLY A 1 127 ? 2.067 -17.341 -9.250 1.00 74.44 127 GLY A CA 1
ATOM 977 C C . GLY A 1 127 ? 0.616 -17.834 -9.309 1.00 74.44 127 GLY A C 1
ATOM 978 O O . GLY A 1 127 ? 0.145 -18.250 -10.370 1.00 74.44 127 GLY A O 1
ATOM 979 N N . SER A 1 128 ? -0.106 -17.853 -8.181 1.00 73.31 128 SER A N 1
ATOM 980 C CA . SER A 1 128 ? -1.518 -18.229 -8.188 1.00 73.31 128 SER A CA 1
ATOM 981 C C . SER A 1 128 ? -2.389 -17.074 -8.674 1.00 73.31 128 SER A C 1
ATOM 983 O O . SER A 1 128 ? -2.586 -16.069 -7.991 1.00 73.31 128 SER A O 1
ATOM 985 N N . ILE A 1 129 ? -3.018 -17.266 -9.833 1.00 67.50 129 ILE A N 1
ATOM 986 C CA . ILE A 1 129 ? -4.148 -16.434 -10.242 1.00 67.50 129 ILE A CA 1
ATOM 987 C C . ILE A 1 129 ? -5.345 -16.869 -9.398 1.00 67.50 129 ILE A C 1
ATOM 989 O O . ILE A 1 129 ? -6.072 -17.807 -9.730 1.00 67.50 129 ILE A O 1
ATOM 993 N N . THR A 1 130 ? -5.539 -16.203 -8.263 1.00 69.00 130 THR A N 1
ATOM 994 C CA . THR A 1 130 ? -6.753 -16.392 -7.471 1.00 69.00 130 THR A CA 1
ATOM 995 C C . THR A 1 130 ? -7.911 -15.778 -8.247 1.00 69.00 130 THR A C 1
ATOM 997 O O . THR A 1 130 ? -7.989 -14.558 -8.385 1.00 69.00 130 THR A O 1
ATOM 1000 N N . THR A 1 131 ? -8.817 -16.610 -8.770 1.00 76.50 131 THR A N 1
ATOM 1001 C CA . THR A 1 131 ? -10.027 -16.111 -9.431 1.00 76.50 131 THR A CA 1
ATOM 1002 C C . THR A 1 131 ? -10.795 -15.219 -8.461 1.00 76.50 131 THR A C 1
ATOM 1004 O O . THR A 1 131 ? -11.232 -15.666 -7.397 1.00 76.50 131 THR A O 1
ATOM 1007 N N . LEU A 1 132 ? -10.960 -13.948 -8.827 1.00 80.50 132 LEU A N 1
ATOM 1008 C CA . LEU A 1 132 ? -11.777 -13.024 -8.055 1.00 80.50 132 LEU A CA 1
ATOM 1009 C C . LEU A 1 132 ? -13.225 -13.505 -8.104 1.00 80.50 132 LEU A C 1
ATOM 1011 O O . LEU A 1 132 ? -13.809 -13.672 -9.170 1.00 80.50 132 LEU A O 1
ATOM 1015 N N . THR A 1 133 ? -13.794 -13.756 -6.931 1.00 84.75 133 THR A N 1
ATOM 1016 C CA . THR A 1 133 ? -15.185 -14.212 -6.795 1.00 84.75 133 THR A CA 1
ATOM 1017 C C . THR A 1 133 ? -16.125 -13.081 -6.399 1.00 84.75 133 THR A C 1
ATOM 1019 O O . THR A 1 133 ? -17.340 -13.249 -6.460 1.00 84.75 133 THR A O 1
ATOM 1022 N N . GLY A 1 134 ? -15.572 -11.947 -5.961 1.00 83.56 134 GLY A N 1
ATOM 1023 C CA . GLY A 1 134 ? -16.322 -10.754 -5.588 1.00 83.56 134 GLY A CA 1
ATOM 1024 C C . GLY A 1 134 ? -16.717 -9.887 -6.774 1.00 83.56 134 GLY A C 1
ATOM 1025 O O . GLY A 1 134 ? -16.407 -10.178 -7.926 1.00 83.56 134 GLY A O 1
ATOM 1026 N N . GLN A 1 135 ? -17.408 -8.798 -6.460 1.00 84.19 135 GLN A N 1
ATOM 1027 C CA . GLN A 1 135 ? -17.851 -7.805 -7.433 1.00 84.19 135 GLN A CA 1
ATOM 1028 C C . GLN A 1 135 ? -17.039 -6.524 -7.275 1.00 84.19 135 GLN A C 1
ATOM 1030 O O . GLN A 1 135 ? -16.766 -6.110 -6.152 1.00 84.19 135 GLN A O 1
ATOM 1035 N N . PHE A 1 136 ? -16.694 -5.877 -8.386 1.00 81.75 136 PHE A N 1
ATOM 1036 C CA . PHE A 1 136 ? -16.275 -4.480 -8.364 1.00 81.75 136 PHE A CA 1
ATOM 1037 C C . PHE A 1 136 ? -17.505 -3.599 -8.538 1.00 81.75 136 PHE A C 1
ATOM 1039 O O . PHE A 1 136 ? -18.201 -3.690 -9.547 1.00 81.75 136 PHE A O 1
ATOM 1046 N N . ILE A 1 137 ? -17.779 -2.770 -7.538 1.00 83.00 137 ILE A N 1
ATOM 1047 C CA . ILE A 1 137 ? -18.906 -1.844 -7.534 1.00 83.00 137 ILE A CA 1
ATOM 1048 C C . ILE A 1 137 ? -18.342 -0.441 -7.718 1.00 83.00 137 ILE A C 1
ATOM 1050 O O . ILE A 1 137 ? -17.474 -0.009 -6.957 1.00 83.00 137 ILE A O 1
ATOM 1054 N N . ALA A 1 138 ? -18.830 0.256 -8.739 1.00 81.06 138 ALA A N 1
ATOM 1055 C CA . ALA A 1 138 ? -18.543 1.664 -8.950 1.00 81.06 138 ALA A CA 1
ATOM 1056 C C . ALA A 1 138 ? -19.522 2.529 -8.142 1.00 81.06 138 ALA A C 1
ATOM 1058 O O . ALA A 1 138 ? -20.711 2.212 -8.071 1.00 81.06 138 ALA A O 1
ATOM 1059 N N . PHE A 1 139 ? -19.045 3.629 -7.564 1.00 77.06 139 PHE A N 1
ATOM 1060 C CA . PHE A 1 139 ? -19.885 4.605 -6.869 1.00 77.06 139 PHE A CA 1
ATOM 1061 C C . PHE A 1 139 ? -19.461 6.043 -7.188 1.00 77.06 139 PHE A C 1
ATOM 1063 O O . PHE A 1 139 ? -18.311 6.294 -7.548 1.00 77.06 139 PHE A O 1
ATOM 1070 N N . ASP A 1 140 ? -20.399 6.982 -7.066 1.00 76.69 140 ASP A N 1
ATOM 1071 C CA . ASP A 1 140 ? -20.149 8.414 -7.262 1.00 76.69 140 ASP A CA 1
ATOM 1072 C C . ASP A 1 140 ? -19.440 8.999 -6.032 1.00 76.69 140 ASP A C 1
ATOM 1074 O O . ASP A 1 140 ? -20.015 9.053 -4.946 1.00 76.69 140 ASP A O 1
ATOM 1078 N N . GLN A 1 141 ? -18.186 9.428 -6.187 1.00 75.88 141 GLN A N 1
ATOM 1079 C CA . GLN A 1 141 ? -17.413 10.056 -5.112 1.00 75.88 141 GLN A CA 1
ATOM 1080 C C . GLN A 1 141 ? -17.889 11.480 -4.822 1.00 75.88 141 GLN A C 1
ATOM 1082 O O . GLN A 1 141 ? -17.826 11.915 -3.671 1.00 75.88 141 GLN A O 1
ATOM 1087 N N . ALA A 1 142 ? -18.382 12.213 -5.826 1.00 71.12 142 ALA A N 1
ATOM 1088 C CA . ALA A 1 142 ? -18.794 13.605 -5.662 1.00 71.12 142 ALA A CA 1
ATOM 1089 C C . ALA A 1 142 ? -19.961 13.735 -4.674 1.00 71.12 142 ALA A C 1
ATOM 1091 O O . ALA A 1 142 ? -20.012 14.700 -3.908 1.00 71.12 142 ALA A O 1
ATOM 1092 N N . ALA A 1 143 ? -20.824 12.717 -4.614 1.00 65.62 143 ALA A N 1
ATOM 1093 C CA . ALA A 1 143 ? -21.900 12.604 -3.632 1.00 65.62 143 ALA A CA 1
ATOM 1094 C C . ALA A 1 143 ? -21.417 12.672 -2.166 1.00 65.62 143 ALA A C 1
ATOM 1096 O O . ALA A 1 143 ? -22.197 13.026 -1.284 1.00 65.62 143 ALA A O 1
ATOM 1097 N N . PHE A 1 144 ? -20.139 12.379 -1.896 1.00 66.31 144 PHE A N 1
ATOM 1098 C CA . PHE A 1 144 ? -19.572 12.306 -0.543 1.00 66.31 144 PHE A CA 1
ATOM 1099 C C . PHE A 1 144 ? -18.561 13.419 -0.224 1.00 66.31 144 PHE A C 1
ATOM 1101 O O . PHE A 1 144 ? -18.163 13.573 0.929 1.00 66.31 144 PHE A O 1
ATOM 1108 N N . MET A 1 145 ? -18.159 14.226 -1.211 1.00 61.88 145 MET A N 1
ATOM 1109 C CA . MET A 1 145 ? -17.122 15.259 -1.050 1.00 61.88 145 MET A CA 1
ATOM 1110 C C . MET A 1 145 ? -17.677 16.643 -0.672 1.00 61.88 145 MET A C 1
ATOM 1112 O O . MET A 1 145 ? -16.905 17.587 -0.501 1.00 61.88 145 MET A O 1
ATOM 1116 N N . ASN A 1 146 ? -18.998 16.773 -0.491 1.00 54.78 146 ASN A N 1
ATOM 1117 C CA . ASN A 1 146 ? -19.649 18.001 -0.026 1.00 54.78 146 ASN A CA 1
ATOM 1118 C C . ASN A 1 146 ? -20.458 17.788 1.274 1.00 54.78 146 ASN A C 1
ATOM 1120 O O . ASN A 1 146 ? -21.686 17.701 1.235 1.00 54.78 146 ASN A O 1
ATOM 1124 N N . PRO A 1 147 ? -19.806 17.754 2.449 1.00 43.69 147 PRO A N 1
ATOM 1125 C CA . PRO A 1 147 ? -20.505 17.652 3.730 1.00 43.69 147 PRO A CA 1
ATOM 1126 C C . PRO A 1 147 ? -21.303 18.916 4.105 1.00 43.69 147 PRO A C 1
ATOM 1128 O O . PRO A 1 147 ? -22.172 18.841 4.964 1.00 43.69 147 PRO A O 1
ATOM 1131 N N . HIS A 1 148 ? -21.092 20.063 3.441 1.00 40.06 148 HIS A N 1
ATOM 1132 C CA . HIS A 1 148 ? -21.915 21.267 3.643 1.00 40.06 148 HIS A CA 1
ATOM 1133 C C . HIS A 1 148 ? -23.293 21.189 2.963 1.00 40.06 148 HIS A C 1
ATOM 1135 O O . HIS A 1 148 ? -24.166 22.000 3.267 1.00 40.06 148 HIS A O 1
ATOM 1141 N N . ALA A 1 149 ? -23.519 20.208 2.082 1.00 40.84 149 ALA A N 1
ATOM 1142 C CA . ALA A 1 149 ? -24.852 19.878 1.576 1.00 40.84 149 ALA A CA 1
ATOM 1143 C C . ALA A 1 149 ? -25.705 19.109 2.610 1.00 40.84 149 ALA A C 1
ATOM 1145 O O . ALA A 1 149 ? -26.911 18.949 2.418 1.00 40.84 149 ALA A O 1
ATOM 1146 N N 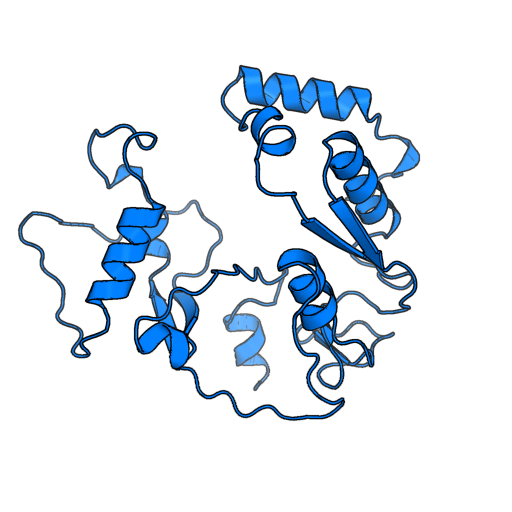. VAL A 1 150 ? -25.103 18.670 3.725 1.00 39.28 150 VAL A N 1
ATOM 1147 C CA . VAL A 1 150 ? -25.799 18.091 4.878 1.00 39.28 150 VAL A CA 1
ATOM 1148 C C . VAL A 1 1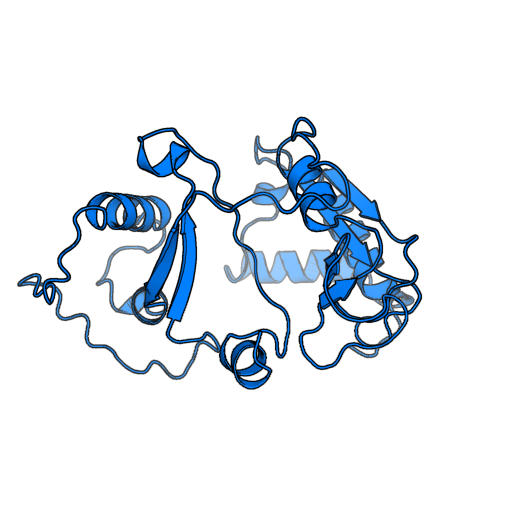50 ? -26.095 19.227 5.862 1.00 39.28 150 VAL A C 1
ATOM 1150 O O . VAL A 1 150 ? -25.238 19.674 6.619 1.00 39.28 150 VAL A O 1
ATOM 1153 N N . LEU A 1 151 ? -27.310 19.766 5.776 1.00 37.81 151 LEU A N 1
ATOM 1154 C CA . LEU A 1 151 ? -27.803 20.903 6.560 1.00 37.81 151 LEU A CA 1
ATOM 1155 C C . LEU A 1 151 ? -27.506 20.778 8.069 1.00 37.81 151 LEU A C 1
ATOM 1157 O O . LEU A 1 151 ? -27.938 19.820 8.700 1.00 37.81 151 LEU A O 1
ATOM 1161 N N . ASN A 1 152 ? -26.868 21.812 8.637 1.00 37.28 152 ASN A N 1
ATOM 1162 C CA . ASN A 1 152 ? -26.967 22.267 10.037 1.00 37.28 152 ASN A CA 1
ATOM 1163 C C . ASN A 1 152 ? -26.987 21.200 11.148 1.00 37.28 152 ASN A C 1
ATOM 1165 O O . ASN A 1 152 ? -27.634 21.390 12.179 1.00 37.28 152 ASN A O 1
ATOM 1169 N N . LEU A 1 153 ? -26.254 20.107 10.990 1.00 38.38 153 LEU A N 1
ATOM 1170 C CA . LEU A 1 153 ? -25.984 19.172 12.071 1.00 38.38 153 LEU A CA 1
ATOM 1171 C C . LEU A 1 153 ? -24.479 18.997 12.155 1.00 38.38 153 LEU A C 1
ATOM 1173 O O . LEU A 1 153 ? -23.812 18.746 11.155 1.00 38.38 153 LEU A O 1
ATOM 1177 N N . ASP A 1 154 ? -23.960 19.217 13.359 1.00 38.47 154 ASP A N 1
ATOM 1178 C CA . ASP A 1 154 ? -22.561 19.044 13.718 1.00 38.47 154 ASP A CA 1
ATOM 1179 C C . ASP A 1 154 ? -22.017 17.759 13.074 1.00 38.47 154 ASP A C 1
ATOM 1181 O O . ASP A 1 154 ? -22.480 16.658 13.372 1.00 38.47 154 ASP A O 1
ATOM 1185 N N . ALA A 1 155 ? -21.056 17.889 12.157 1.00 41.66 155 ALA A N 1
ATOM 1186 C CA . ALA A 1 155 ? -20.459 16.753 11.459 1.00 41.66 155 ALA A CA 1
ATOM 1187 C C . ALA A 1 155 ? -19.744 15.784 12.424 1.00 41.66 155 ALA A C 1
ATOM 1189 O O . ALA A 1 155 ? -19.424 14.666 12.035 1.00 41.66 155 ALA A O 1
ATOM 1190 N N . LYS A 1 156 ? -19.520 16.177 13.691 1.00 39.56 156 LYS A N 1
ATOM 1191 C CA . LYS A 1 156 ? -19.090 15.266 14.765 1.00 39.56 156 LYS A CA 1
ATOM 1192 C C . LYS A 1 156 ? -20.218 14.400 15.331 1.00 39.56 156 LYS A C 1
ATOM 1194 O O . LYS A 1 156 ? -19.932 13.351 15.897 1.00 39.56 156 LYS A O 1
ATOM 1199 N N . ALA A 1 157 ? -21.472 14.835 15.215 1.00 39.88 157 ALA A N 1
ATOM 1200 C CA . ALA A 1 157 ? -22.651 14.117 15.704 1.00 39.88 157 ALA A CA 1
ATOM 1201 C C . ALA A 1 157 ? -23.225 13.136 14.668 1.00 39.88 157 ALA A C 1
ATOM 1203 O O . ALA A 1 157 ? -23.985 12.235 15.022 1.00 39.88 157 ALA A O 1
ATOM 1204 N N . LEU A 1 158 ? -22.859 13.294 13.395 1.00 45.59 158 LEU A N 1
ATOM 1205 C CA . LEU A 1 158 ? -23.212 12.364 12.332 1.00 45.59 158 LEU A CA 1
ATOM 1206 C C . LEU A 1 158 ? -22.082 11.353 12.172 1.00 45.59 158 LEU A C 1
ATOM 1208 O O . LEU A 1 158 ? -21.012 11.668 11.656 1.00 45.59 158 LEU A O 1
ATOM 1212 N N . ASP A 1 159 ? -22.331 10.121 12.611 1.00 50.84 159 ASP A N 1
ATOM 1213 C CA . ASP A 1 159 ? -21.468 8.990 12.294 1.00 50.84 159 ASP A CA 1
ATOM 1214 C C . ASP A 1 159 ? -21.509 8.734 10.777 1.00 50.84 159 ASP A C 1
ATOM 1216 O O . ASP A 1 159 ? -22.346 8.000 10.244 1.00 50.84 159 ASP A O 1
ATOM 1220 N N . MET A 1 160 ? -20.597 9.401 10.074 1.00 49.66 160 MET A N 1
ATOM 1221 C CA . MET A 1 160 ? -20.412 9.315 8.631 1.00 49.66 160 MET A CA 1
ATOM 1222 C C . MET A 1 160 ? -20.157 7.869 8.181 1.00 49.66 160 MET A C 1
ATOM 1224 O O . MET A 1 160 ? -20.583 7.495 7.089 1.00 49.66 160 MET A O 1
ATOM 1228 N N . PHE A 1 161 ? -19.541 7.033 9.028 1.00 50.53 161 PHE A N 1
ATOM 1229 C CA . PHE A 1 161 ? -19.357 5.610 8.745 1.00 50.53 161 PHE A CA 1
ATOM 1230 C C . PHE A 1 161 ? -20.670 4.837 8.830 1.00 50.53 161 PHE A C 1
ATOM 1232 O O . PHE A 1 161 ? -20.909 3.983 7.981 1.00 50.53 161 PHE A O 1
ATOM 1239 N N . SER A 1 162 ? -21.548 5.153 9.784 1.00 48.03 162 SER A N 1
ATOM 1240 C CA . SER A 1 162 ? -22.893 4.565 9.837 1.00 48.03 162 SER A CA 1
ATOM 1241 C C . SER A 1 162 ? -23.750 4.978 8.643 1.00 48.03 162 SER A C 1
ATOM 1243 O O . SER A 1 162 ? -24.433 4.136 8.065 1.00 48.03 162 SER A O 1
ATOM 1245 N N . LEU A 1 163 ? -23.692 6.242 8.213 1.00 52.53 163 LEU A N 1
ATOM 1246 C CA . LEU A 1 163 ? -24.393 6.691 7.001 1.00 52.53 163 LEU A CA 1
ATOM 1247 C C . LEU A 1 163 ? -23.878 5.965 5.751 1.00 52.53 163 LEU A C 1
ATOM 1249 O O . LEU A 1 163 ? -24.671 5.458 4.956 1.00 52.53 163 LEU A O 1
ATOM 1253 N N . TRP A 1 164 ? -22.557 5.853 5.621 1.00 51.81 164 TRP A N 1
ATOM 1254 C CA . TRP A 1 164 ? -21.900 5.121 4.542 1.00 51.81 164 TRP A CA 1
ATOM 1255 C C . TRP A 1 164 ? -22.249 3.621 4.556 1.00 51.81 164 TRP A C 1
ATOM 1257 O O . TRP A 1 164 ? -22.617 3.053 3.527 1.00 51.81 164 TRP A O 1
ATOM 1267 N N . ALA A 1 165 ? -22.221 2.980 5.728 1.00 51.38 165 ALA A N 1
ATOM 1268 C CA . ALA A 1 165 ? -22.535 1.562 5.891 1.00 51.38 165 ALA A CA 1
ATOM 1269 C C . ALA A 1 165 ? -24.017 1.257 5.619 1.00 51.38 165 ALA A C 1
ATOM 1271 O O . ALA A 1 165 ? -24.326 0.243 4.993 1.00 51.38 165 ALA A O 1
ATOM 1272 N N . ASN A 1 166 ? -24.928 2.138 6.043 1.00 50.47 166 ASN A N 1
ATOM 1273 C CA . ASN A 1 166 ? -26.364 2.009 5.789 1.00 50.47 166 ASN A CA 1
ATOM 1274 C C . ASN A 1 166 ? -26.698 2.185 4.300 1.00 50.47 166 ASN A C 1
ATOM 1276 O O . ASN A 1 166 ? -27.550 1.468 3.774 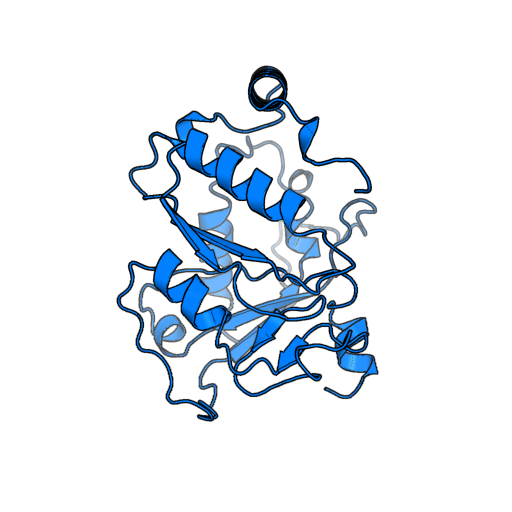1.00 50.47 166 ASN A O 1
ATOM 1280 N N . TRP A 1 167 ? -26.010 3.093 3.600 1.00 48.78 167 TRP A N 1
ATOM 1281 C CA . TRP A 1 167 ? -26.144 3.244 2.149 1.00 48.78 167 TRP A CA 1
ATOM 1282 C C . TRP A 1 167 ? -25.637 2.007 1.390 1.00 48.78 167 TRP A C 1
ATOM 1284 O O . TRP A 1 167 ? -26.340 1.484 0.529 1.00 48.78 167 TRP A O 1
ATOM 1294 N N . MET A 1 168 ? -24.472 1.458 1.756 1.00 48.09 168 MET A N 1
ATOM 1295 C CA . MET A 1 168 ? -23.975 0.225 1.127 1.00 48.09 168 MET A CA 1
ATOM 1296 C C . MET A 1 168 ? -24.899 -0.979 1.359 1.00 48.09 168 MET A C 1
ATOM 1298 O O . MET A 1 168 ? -25.018 -1.838 0.489 1.00 48.09 168 MET A O 1
ATOM 1302 N N . GLN A 1 169 ? -25.579 -1.043 2.507 1.00 48.78 169 GLN A N 1
ATOM 1303 C CA . GLN A 1 169 ? -26.547 -2.105 2.798 1.00 48.78 169 GLN A CA 1
ATOM 1304 C C . GLN A 1 169 ? -27.851 -1.981 1.995 1.00 48.78 169 GLN A C 1
ATOM 1306 O O . GLN A 1 169 ? -28.484 -2.999 1.720 1.00 48.78 169 GLN A O 1
ATOM 1311 N N . SER A 1 170 ? -28.254 -0.772 1.589 1.00 48.12 170 SER A N 1
ATOM 1312 C CA . SER A 1 170 ? -29.473 -0.553 0.794 1.00 48.12 170 SER A CA 1
ATOM 1313 C C . SER A 1 170 ? -29.251 -0.659 -0.722 1.00 48.12 170 SER A C 1
ATOM 1315 O O . SER A 1 170 ? -30.199 -0.920 -1.462 1.00 48.12 170 SER A O 1
ATOM 1317 N N . ALA A 1 171 ? -28.005 -0.545 -1.193 1.00 44.09 171 ALA A N 1
ATOM 1318 C CA . ALA A 1 171 ? -27.633 -0.629 -2.610 1.00 44.09 171 ALA A CA 1
ATOM 1319 C C . ALA A 1 171 ? -27.564 -2.067 -3.186 1.00 44.09 171 ALA A C 1
ATOM 1321 O O . ALA A 1 171 ? -27.271 -2.243 -4.368 1.00 44.09 171 ALA A O 1
ATOM 1322 N N . ILE A 1 172 ? -27.844 -3.105 -2.385 1.00 41.66 172 ILE A N 1
ATOM 1323 C CA . ILE A 1 172 ? -27.707 -4.527 -2.774 1.00 41.66 172 ILE A CA 1
ATOM 1324 C C . ILE A 1 172 ? -28.906 -5.029 -3.620 1.00 41.66 172 ILE A C 1
ATOM 1326 O O . ILE A 1 172 ? -28.845 -6.092 -4.238 1.00 41.66 172 ILE A O 1
ATOM 1330 N N . THR A 1 173 ? -29.995 -4.260 -3.724 1.00 36.06 173 THR A N 1
ATOM 1331 C CA . THR A 1 173 ? -31.113 -4.538 -4.647 1.00 36.06 173 THR A CA 1
ATOM 1332 C C . THR A 1 173 ? -30.963 -3.746 -5.946 1.00 36.06 173 THR A C 1
ATOM 1334 O O . THR A 1 173 ? -31.225 -2.547 -6.003 1.00 36.06 173 THR A O 1
ATOM 1337 N N . PHE A 1 174 ? -30.527 -4.435 -7.001 1.00 33.88 174 PHE A N 1
ATOM 1338 C CA . PHE A 1 174 ? -30.219 -3.865 -8.311 1.00 33.88 174 PHE A CA 1
ATOM 1339 C C . PHE A 1 174 ? -31.481 -3.570 -9.141 1.00 33.88 174 PHE A C 1
ATOM 1341 O O . PHE A 1 174 ? -32.029 -4.438 -9.810 1.00 33.88 174 PHE A O 1
ATOM 1348 N N . THR A 1 175 ? -31.880 -2.306 -9.134 1.00 28.09 175 THR A N 1
ATOM 1349 C CA . THR A 1 175 ? -32.348 -1.518 -10.287 1.00 28.09 175 THR A CA 1
ATOM 1350 C C . THR A 1 175 ? -32.054 -0.100 -9.863 1.00 28.09 175 THR A C 1
ATOM 1352 O O . THR A 1 175 ? -32.652 0.288 -8.874 1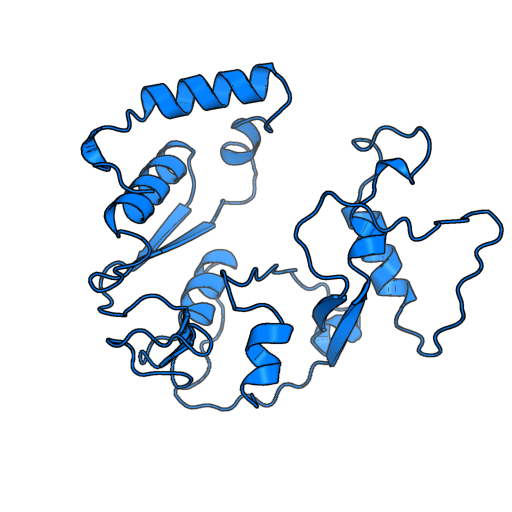.00 28.09 175 THR A O 1
ATOM 1355 N N . LEU A 1 176 ? -31.147 0.634 -10.519 1.00 36.38 176 LEU A N 1
ATOM 1356 C CA . LEU A 1 176 ? -30.912 2.056 -10.235 1.00 36.38 176 LEU A CA 1
ATOM 1357 C C . LEU A 1 176 ? -32.228 2.814 -10.450 1.00 36.38 176 LEU A C 1
ATOM 1359 O O . LEU A 1 176 ? -32.562 3.084 -11.608 1.00 36.38 176 LEU A O 1
ATOM 1363 N N . PRO A 1 177 ? -32.999 3.183 -9.408 1.00 28.38 177 PRO A N 1
ATOM 1364 C CA . PRO A 1 177 ? -33.981 4.218 -9.602 1.00 28.38 177 PRO A CA 1
ATOM 1365 C C . PRO A 1 177 ? -33.166 5.511 -9.532 1.00 28.38 177 PRO A C 1
ATOM 1367 O O . PRO A 1 177 ? -32.269 5.667 -8.701 1.00 28.38 177 PRO A O 1
ATOM 1370 N N . SER A 1 178 ? -33.465 6.478 -10.383 1.00 35.28 178 SER A N 1
ATOM 1371 C CA . SER A 1 178 ? -33.189 7.863 -10.020 1.00 35.28 178 SER A CA 1
ATOM 1372 C C . SER A 1 178 ? -33.808 8.093 -8.638 1.00 35.28 178 SER A C 1
ATOM 1374 O O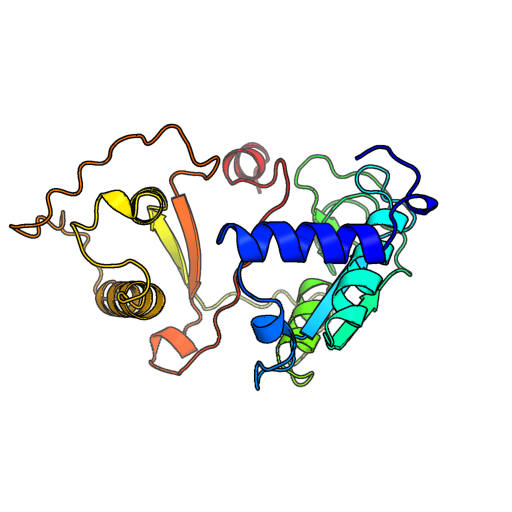 . SER A 1 178 ? -35.033 8.187 -8.523 1.00 35.28 178 SER A O 1
ATOM 1376 N N . LEU A 1 179 ? -32.989 8.077 -7.583 1.00 31.81 179 LEU A N 1
ATOM 1377 C CA . LEU A 1 179 ? -33.449 8.242 -6.216 1.00 31.81 179 LEU A CA 1
ATOM 1378 C C . LEU A 1 179 ? -33.820 9.715 -6.045 1.00 31.81 179 LEU A C 1
ATOM 1380 O O . LEU A 1 179 ? -33.025 10.541 -5.611 1.00 31.81 179 LEU A O 1
ATOM 1384 N N . THR A 1 180 ? -35.047 10.051 -6.425 1.00 27.09 180 THR A N 1
ATOM 1385 C CA . THR A 1 180 ? -35.708 11.275 -5.990 1.00 27.09 180 THR A CA 1
ATOM 1386 C C . THR A 1 180 ? -36.243 11.008 -4.589 1.00 27.09 180 THR A C 1
ATOM 1388 O O . THR A 1 180 ? -37.405 10.666 -4.391 1.00 27.09 180 THR A O 1
ATOM 1391 N N . VAL A 1 181 ? -35.368 11.128 -3.584 1.00 31.30 181 VAL A N 1
ATOM 1392 C CA . VAL A 1 181 ? -35.837 11.306 -2.207 1.00 31.30 181 VAL A CA 1
ATOM 1393 C C . VAL A 1 181 ? -36.481 12.682 -2.169 1.00 31.30 181 VAL A C 1
ATOM 1395 O O . VAL A 1 181 ? -35.794 13.701 -2.239 1.00 31.30 181 VAL A O 1
ATOM 1398 N N . SER A 1 182 ? -37.809 12.721 -2.111 1.00 30.09 182 SER A N 1
ATOM 1399 C CA . SER A 1 182 ? -38.549 13.968 -1.945 1.00 30.09 182 SER A CA 1
ATOM 1400 C C . SER A 1 182 ? -38.149 14.580 -0.597 1.00 30.09 182 SER A C 1
ATOM 1402 O O . SER A 1 182 ? -38.568 14.106 0.455 1.00 30.09 182 SER A O 1
ATOM 1404 N N . GLY A 1 183 ? -37.251 15.570 -0.645 1.00 29.25 183 GLY A N 1
ATOM 1405 C CA . GLY A 1 183 ? -36.608 16.191 0.519 1.00 29.25 183 GLY A CA 1
ATOM 1406 C C . GLY A 1 183 ? -35.076 16.277 0.454 1.00 29.25 183 GLY A C 1
ATOM 1407 O O . GLY A 1 183 ? -34.495 17.016 1.241 1.00 29.25 183 GLY A O 1
ATOM 1408 N N . ILE A 1 184 ? -34.415 15.591 -0.488 1.00 32.19 184 ILE A N 1
ATOM 1409 C CA . ILE A 1 184 ? -32.965 15.698 -0.718 1.00 32.19 184 ILE A CA 1
ATOM 1410 C C . ILE A 1 184 ? -32.733 16.078 -2.180 1.00 32.19 184 ILE A C 1
ATOM 1412 O O . ILE A 1 184 ? -32.499 15.239 -3.045 1.00 32.19 184 ILE A O 1
ATOM 1416 N N . THR A 1 185 ? -32.782 17.376 -2.473 1.00 29.02 185 THR A N 1
ATOM 1417 C CA . THR A 1 185 ? -32.145 17.924 -3.674 1.00 29.02 185 THR A CA 1
ATOM 1418 C C . THR A 1 185 ? -30.657 18.084 -3.380 1.00 29.02 185 THR A C 1
ATOM 1420 O O . THR A 1 185 ? -30.183 19.184 -3.106 1.00 29.02 185 THR A O 1
ATOM 1423 N N . GLY A 1 186 ? -29.919 16.975 -3.394 1.00 33.09 186 GLY A N 1
ATOM 1424 C CA . GLY A 1 186 ? -28.470 17.024 -3.534 1.00 33.09 186 GLY A CA 1
ATOM 1425 C C . GLY A 1 186 ? -28.169 17.407 -4.973 1.00 33.09 186 GLY A C 1
ATOM 1426 O O . GLY A 1 186 ? -28.075 16.544 -5.840 1.00 33.09 186 GLY A O 1
ATOM 1427 N N . THR A 1 187 ? -28.114 18.704 -5.260 1.00 29.97 187 THR A N 1
ATOM 1428 C CA . THR A 1 187 ? -27.598 19.175 -6.538 1.00 29.97 187 THR A CA 1
ATOM 1429 C C . THR A 1 187 ? -26.134 18.764 -6.620 1.00 29.97 187 THR A C 1
ATOM 1431 O O . THR A 1 187 ? -25.331 19.073 -5.740 1.00 29.97 187 THR A O 1
ATOM 1434 N N . SER A 1 188 ? -25.790 18.052 -7.690 1.00 36.41 188 SER A N 1
ATOM 1435 C CA . SER A 1 188 ? -24.420 17.840 -8.135 1.00 36.41 188 SER A CA 1
ATOM 1436 C C . SER A 1 188 ? -23.816 19.202 -8.478 1.00 36.41 188 SER A C 1
ATOM 1438 O O . SER A 1 188 ? -23.796 19.627 -9.633 1.00 36.41 188 SER A O 1
ATOM 1440 N N . SER A 1 189 ? -23.378 19.953 -7.473 1.00 33.56 189 SER A N 1
ATOM 1441 C CA . SER A 1 189 ? -22.458 21.042 -7.731 1.00 33.56 189 SER A CA 1
ATOM 1442 C C . SER A 1 189 ? -21.125 20.385 -8.029 1.00 33.56 189 SER A C 1
ATOM 1444 O O . SER A 1 189 ? -20.549 19.750 -7.144 1.00 33.56 189 SER A O 1
ATOM 1446 N N . SER A 1 190 ? -20.654 20.530 -9.263 1.00 38.72 190 SER A N 1
ATOM 1447 C CA . SER A 1 190 ? -19.257 20.368 -9.649 1.00 38.72 190 SER A CA 1
ATOM 1448 C C . SER A 1 190 ? -18.402 21.237 -8.721 1.00 38.72 190 SER A C 1
ATOM 1450 O O . SER A 1 190 ? -18.129 22.403 -8.994 1.00 38.72 190 SER A O 1
ATOM 1452 N N . GLY A 1 191 ? -18.083 20.704 -7.545 1.00 37.16 191 GLY A N 1
ATOM 1453 C CA . GLY A 1 191 ? -17.331 21.379 -6.508 1.00 37.16 191 GLY A CA 1
ATOM 1454 C C . GLY A 1 191 ? -15.872 21.374 -6.909 1.00 37.16 191 GLY A C 1
ATOM 1455 O O . GLY A 1 191 ? -15.148 20.421 -6.639 1.00 37.16 191 GLY A O 1
ATOM 1456 N N . VAL A 1 192 ? -15.456 22.448 -7.573 1.00 40.97 192 VAL A N 1
ATOM 1457 C CA . VAL A 1 192 ? -14.058 22.833 -7.751 1.00 40.97 192 VAL A CA 1
ATOM 1458 C C . VAL A 1 192 ? -13.409 22.869 -6.363 1.00 40.97 192 VAL A C 1
ATOM 1460 O O . VAL A 1 192 ? -13.612 23.819 -5.613 1.00 40.97 192 VAL A O 1
ATOM 1463 N N . GLY A 1 193 ? -12.682 21.822 -5.970 1.00 45.44 193 GLY A N 1
ATOM 1464 C CA . GLY A 1 193 ? -11.999 21.833 -4.672 1.00 45.44 193 GLY A CA 1
ATOM 1465 C C . GLY A 1 193 ? -11.360 20.528 -4.221 1.00 45.44 193 GLY A C 1
ATOM 1466 O O . GLY A 1 193 ? -10.339 20.572 -3.539 1.00 45.44 193 GLY A O 1
ATOM 1467 N N . ALA A 1 194 ? -11.889 19.372 -4.619 1.00 55.34 194 ALA A N 1
ATOM 1468 C CA . ALA A 1 194 ? -11.282 18.095 -4.274 1.00 55.34 194 ALA A CA 1
ATOM 1469 C C . ALA A 1 194 ? -10.727 17.418 -5.529 1.00 55.34 194 ALA A C 1
ATOM 1471 O O . ALA A 1 194 ? -11.467 17.143 -6.464 1.00 55.34 194 ALA A O 1
ATOM 1472 N N . SER A 1 195 ? -9.417 17.165 -5.558 1.00 66.38 195 SER A N 1
ATOM 1473 C CA . SER A 1 195 ? -8.696 16.577 -6.701 1.00 66.38 195 SER A CA 1
ATOM 1474 C C . SER A 1 195 ? -8.960 15.067 -6.882 1.00 66.38 195 SER A C 1
ATOM 1476 O O . SER A 1 195 ? -8.051 14.321 -7.244 1.00 66.38 195 SER A O 1
ATOM 1478 N N . PHE A 1 196 ? -10.173 14.611 -6.578 1.00 74.62 196 PHE A N 1
ATOM 1479 C CA . PHE A 1 196 ? -10.608 13.222 -6.707 1.00 74.62 196 PHE A CA 1
ATOM 1480 C C . PHE A 1 196 ? -11.371 13.029 -8.019 1.00 74.62 196 PHE A C 1
ATOM 1482 O O . PHE A 1 196 ? -11.999 13.962 -8.518 1.00 74.62 196 PHE A O 1
ATOM 1489 N N . ASP A 1 197 ? -11.336 11.811 -8.560 1.00 74.25 197 ASP A N 1
ATOM 1490 C CA . ASP A 1 197 ? -12.203 11.430 -9.675 1.00 74.25 197 ASP A CA 1
ATOM 1491 C C . ASP A 1 197 ? -13.687 11.493 -9.254 1.00 74.25 197 ASP A C 1
ATOM 1493 O O . ASP A 1 197 ? -14.031 11.457 -8.070 1.00 74.25 197 ASP A O 1
ATOM 1497 N N . THR A 1 198 ? -14.584 11.579 -10.228 1.00 77.00 198 THR A N 1
ATOM 1498 C CA . THR A 1 198 ? -16.032 11.467 -10.023 1.00 77.00 198 THR A CA 1
ATOM 1499 C C . THR A 1 198 ? -16.447 10.058 -9.605 1.00 77.00 198 THR A C 1
ATOM 1501 O O . THR A 1 198 ? -17.427 9.905 -8.882 1.00 77.00 198 THR A O 1
ATOM 1504 N N . GLN A 1 199 ? -15.694 9.029 -10.003 1.00 77.94 199 GLN A N 1
ATOM 1505 C CA . GLN A 1 199 ? -16.011 7.631 -9.721 1.00 77.94 199 GLN A CA 1
ATOM 1506 C C . GLN A 1 199 ? -14.969 6.975 -8.810 1.00 77.94 199 GLN A C 1
ATOM 1508 O O . GLN A 1 199 ? -13.767 7.153 -8.978 1.00 77.94 199 GLN A O 1
ATOM 1513 N N . GLY A 1 200 ? -15.457 6.198 -7.846 1.00 82.50 200 GLY A N 1
ATOM 1514 C CA . GLY A 1 200 ? -14.672 5.346 -6.960 1.00 82.50 200 GLY A CA 1
ATOM 1515 C C . GLY A 1 200 ? -15.075 3.887 -7.132 1.00 82.50 200 GLY A C 1
ATOM 1516 O O . GLY A 1 200 ? -16.141 3.587 -7.675 1.00 82.50 200 GLY A O 1
ATOM 1517 N N . TYR A 1 201 ? -14.231 2.975 -6.653 1.00 83.06 201 TYR A N 1
ATOM 1518 C CA . TYR A 1 201 ? -14.452 1.535 -6.777 1.00 83.06 201 TYR A CA 1
ATOM 1519 C C . TYR A 1 201 ? -14.287 0.827 -5.441 1.00 83.06 201 TYR A C 1
ATOM 1521 O O . TYR A 1 201 ? -13.392 1.141 -4.657 1.00 83.06 201 TYR A O 1
ATOM 1529 N N . ILE A 1 202 ? -15.125 -0.179 -5.211 1.00 86.31 202 ILE A N 1
ATOM 1530 C CA . ILE A 1 202 ? -14.994 -1.110 -4.094 1.00 86.31 202 ILE A CA 1
ATOM 1531 C C . ILE A 1 202 ? -15.031 -2.545 -4.613 1.00 86.31 202 ILE A C 1
ATOM 1533 O O . ILE A 1 202 ? -15.929 -2.924 -5.363 1.00 86.31 202 ILE A O 1
ATOM 1537 N N . TYR A 1 203 ? -14.058 -3.354 -4.198 1.00 85.81 203 TYR A N 1
ATOM 1538 C CA . TYR A 1 203 ? -14.139 -4.803 -4.342 1.00 85.81 203 TYR A CA 1
ATOM 1539 C C . TYR A 1 203 ? -14.938 -5.380 -3.172 1.00 85.81 203 TYR A C 1
ATOM 1541 O O . TYR A 1 203 ? -14.571 -5.192 -2.012 1.00 85.81 203 TYR A O 1
ATOM 1549 N N . PHE A 1 204 ? -16.019 -6.096 -3.473 1.00 87.38 204 PHE A N 1
ATOM 1550 C CA . PHE A 1 204 ? -16.943 -6.641 -2.488 1.00 87.38 204 PHE A CA 1
ATOM 1551 C C . PHE A 1 204 ? -16.947 -8.180 -2.524 1.00 87.38 204 PHE A C 1
ATOM 1553 O O . PHE A 1 204 ? -17.524 -8.781 -3.438 1.00 87.38 204 PHE A O 1
ATOM 1560 N N . PRO A 1 205 ? -16.293 -8.855 -1.554 1.00 87.19 205 PRO A N 1
ATOM 1561 C CA . PRO A 1 205 ? -16.225 -10.314 -1.519 1.00 87.19 205 PRO A CA 1
ATOM 1562 C C . PRO A 1 205 ? -17.603 -10.970 -1.307 1.00 87.19 205 PRO A C 1
ATOM 1564 O O . PRO A 1 205 ? -18.409 -10.462 -0.520 1.00 87.19 205 PRO A O 1
ATOM 1567 N N . PRO A 1 206 ? -17.866 -12.171 -1.866 1.00 86.69 206 PRO A N 1
ATOM 1568 C CA . PRO A 1 206 ? -19.162 -12.846 -1.715 1.00 86.69 206 PRO A CA 1
ATOM 1569 C C . PRO A 1 206 ? -19.530 -13.147 -0.264 1.00 86.69 206 PRO A C 1
ATOM 1571 O O . PRO A 1 206 ? -20.703 -13.179 0.094 1.00 86.69 206 PRO A O 1
ATOM 1574 N N . ALA A 1 207 ? -18.524 -13.382 0.580 1.00 85.81 207 ALA A N 1
ATOM 1575 C CA . ALA A 1 207 ? -18.717 -13.608 2.004 1.00 85.81 207 ALA A CA 1
ATOM 1576 C C . ALA A 1 207 ? -19.338 -12.383 2.698 1.00 85.81 207 ALA A C 1
ATOM 1578 O O . ALA A 1 207 ? -20.250 -12.548 3.507 1.00 85.81 207 ALA A O 1
ATOM 1579 N N . CYS A 1 208 ? -18.893 -11.176 2.339 1.00 87.19 208 CYS A N 1
ATOM 1580 C CA . CYS A 1 208 ? -19.420 -9.919 2.869 1.00 87.19 208 CYS A CA 1
ATOM 1581 C C . CYS A 1 208 ? -20.837 -9.658 2.344 1.00 87.19 208 CYS A C 1
ATOM 1583 O O . CYS A 1 208 ? -21.713 -9.264 3.106 1.00 87.19 208 CYS A O 1
ATOM 1585 N N . ASN A 1 209 ? -21.100 -10.010 1.079 1.00 79.38 209 ASN A N 1
ATOM 1586 C CA . ASN A 1 209 ? -22.439 -9.919 0.491 1.00 79.38 209 ASN A CA 1
ATOM 1587 C C . ASN A 1 209 ? -23.469 -10.850 1.154 1.00 79.38 209 ASN A C 1
ATOM 1589 O O . ASN A 1 209 ? -24.662 -10.580 1.160 1.00 79.38 209 ASN A O 1
ATOM 1593 N N . LYS A 1 210 ? -23.013 -11.941 1.776 1.00 83.94 210 LYS A N 1
ATOM 1594 C CA . LYS A 1 210 ? -23.863 -12.870 2.539 1.00 83.94 210 LYS A CA 1
ATOM 1595 C C . LYS A 1 210 ? -24.044 -12.460 4.008 1.00 83.94 210 LYS A C 1
ATOM 1597 O O . LYS A 1 210 ? -24.385 -13.301 4.836 1.00 83.94 210 LYS A O 1
ATOM 1602 N N . GLY A 1 211 ? -23.779 -11.197 4.348 1.00 82.00 211 GLY A N 1
ATOM 1603 C CA . GLY A 1 211 ? -24.003 -10.644 5.685 1.00 82.00 211 GLY A CA 1
ATOM 1604 C C . GLY A 1 211 ? -22.921 -10.976 6.716 1.00 82.00 211 GLY A C 1
ATOM 1605 O O . GLY A 1 211 ? -23.118 -10.718 7.905 1.00 82.00 211 GLY A O 1
ATOM 1606 N N . LYS A 1 212 ? -21.768 -11.535 6.312 1.00 89.56 212 LYS A N 1
ATOM 1607 C CA . LYS A 1 212 ? -20.632 -11.649 7.239 1.00 89.56 212 LYS A CA 1
ATOM 1608 C C . LYS A 1 212 ? -20.086 -10.259 7.557 1.00 89.56 212 LYS A C 1
ATOM 1610 O O . LYS A 1 212 ? -19.917 -9.434 6.662 1.00 89.56 212 LYS A O 1
ATOM 1615 N N . LYS A 1 213 ? -19.732 -10.030 8.823 1.00 89.00 213 LYS A N 1
ATOM 1616 C CA . LYS A 1 213 ? -18.953 -8.850 9.214 1.00 89.00 213 LYS A CA 1
ATOM 1617 C C . LYS A 1 213 ? -17.570 -8.941 8.569 1.00 89.00 213 LYS A C 1
ATOM 1619 O O . LYS A 1 213 ? -16.854 -9.913 8.803 1.00 89.00 213 LYS A O 1
ATOM 1624 N N . CYS A 1 214 ? -17.221 -7.942 7.767 1.00 87.25 214 CYS A N 1
ATOM 1625 C CA . CYS A 1 214 ? -15.943 -7.861 7.071 1.00 87.25 214 CYS A CA 1
ATOM 1626 C C . CYS A 1 214 ? -15.184 -6.598 7.490 1.00 87.25 214 CYS A C 1
ATOM 1628 O O . CYS A 1 214 ? -15.817 -5.558 7.685 1.00 87.25 214 CYS A O 1
ATOM 1630 N N . PRO A 1 215 ? -13.847 -6.662 7.611 1.00 87.50 215 PRO A N 1
ATOM 1631 C CA . PRO A 1 215 ? -13.040 -5.459 7.727 1.00 87.50 215 PRO A CA 1
ATOM 1632 C C . PRO A 1 215 ? -13.107 -4.650 6.427 1.00 87.50 215 PRO A C 1
ATOM 1634 O O . PRO A 1 215 ? -13.321 -5.199 5.345 1.00 87.50 215 PRO A O 1
ATOM 1637 N N . ILE A 1 216 ? -12.880 -3.344 6.541 1.00 87.88 216 ILE A N 1
ATOM 1638 C CA . ILE A 1 216 ? -12.738 -2.439 5.399 1.00 87.88 216 ILE A CA 1
ATOM 1639 C C . ILE A 1 216 ? -11.261 -2.071 5.276 1.00 87.88 216 ILE A C 1
ATOM 1641 O O . ILE A 1 216 ? -10.605 -1.765 6.273 1.00 87.88 216 ILE A O 1
ATOM 1645 N N . HIS A 1 217 ? -10.747 -2.101 4.049 1.00 89.44 217 HIS A N 1
ATOM 1646 C CA . HIS A 1 217 ? -9.433 -1.582 3.694 1.00 89.44 217 HIS A CA 1
ATOM 1647 C C . HIS A 1 217 ? -9.604 -0.520 2.611 1.00 89.44 217 HIS A C 1
ATOM 1649 O O . HIS A 1 217 ? -10.313 -0.754 1.634 1.00 89.44 217 HIS A O 1
ATOM 1655 N N . ILE A 1 218 ? -8.948 0.628 2.769 1.00 90.38 218 ILE A N 1
ATOM 1656 C CA . ILE A 1 218 ? -8.949 1.697 1.767 1.00 90.38 218 ILE A CA 1
ATOM 1657 C C . ILE A 1 218 ? -7.580 1.692 1.088 1.00 90.38 218 ILE A C 1
ATOM 1659 O O . ILE A 1 218 ? -6.578 2.036 1.712 1.00 90.38 218 ILE A O 1
ATOM 1663 N N . ALA A 1 219 ? -7.546 1.306 -0.187 1.00 90.81 219 ALA A N 1
ATOM 1664 C CA . ALA A 1 219 ? -6.351 1.373 -1.018 1.00 90.81 219 ALA A CA 1
ATOM 1665 C C . ALA A 1 219 ? -6.376 2.667 -1.840 1.00 90.81 219 ALA A C 1
ATOM 1667 O O . ALA A 1 219 ? -7.285 2.884 -2.637 1.00 90.81 219 ALA A O 1
ATOM 1668 N N . LEU A 1 220 ? -5.380 3.530 -1.638 1.00 89.75 220 LEU A N 1
ATOM 1669 C CA . LEU A 1 220 ? -5.229 4.780 -2.382 1.00 89.75 220 LEU A CA 1
ATOM 1670 C C . LEU A 1 220 ? -4.148 4.604 -3.445 1.00 89.75 220 LEU A C 1
ATOM 1672 O O . LEU A 1 220 ? -3.034 4.182 -3.132 1.00 89.75 220 LEU A O 1
ATOM 1676 N N . HIS A 1 221 ? -4.473 4.938 -4.689 1.00 90.06 221 HIS A N 1
ATOM 1677 C CA . HIS A 1 221 ? -3.510 4.901 -5.783 1.00 90.06 221 HIS A CA 1
ATOM 1678 C C . HIS A 1 221 ? -2.510 6.070 -5.689 1.00 90.06 221 HIS A C 1
ATOM 1680 O O . HIS A 1 221 ? -2.762 7.089 -5.040 1.00 90.06 221 HIS A O 1
ATOM 1686 N N . GLY A 1 222 ? -1.356 5.930 -6.343 1.00 87.50 222 GLY A N 1
ATOM 1687 C CA . GLY A 1 222 ? -0.360 6.989 -6.480 1.00 87.50 222 GLY A CA 1
ATOM 1688 C C . GLY A 1 222 ? -0.664 7.963 -7.622 1.00 87.50 222 GLY A C 1
ATOM 1689 O O . GLY A 1 222 ? -1.690 7.890 -8.299 1.00 87.50 222 GLY A O 1
ATOM 1690 N N . CYS A 1 223 ? 0.252 8.897 -7.864 1.00 87.38 223 CYS A N 1
ATOM 1691 C CA . CYS A 1 223 ? 0.154 9.814 -9.000 1.00 87.38 223 CYS A CA 1
ATOM 1692 C C . CYS A 1 223 ? 0.168 9.041 -10.330 1.00 87.38 223 CYS A C 1
ATOM 1694 O O . CYS A 1 223 ? 0.964 8.117 -10.480 1.00 87.38 223 CYS A O 1
ATOM 1696 N N . LYS A 1 224 ? -0.649 9.464 -11.307 1.00 84.50 224 LYS A N 1
ATOM 1697 C CA . LYS A 1 224 ? -0.780 8.813 -12.630 1.00 84.50 224 LYS A CA 1
ATOM 1698 C C . LYS A 1 224 ? -1.213 7.341 -12.566 1.00 84.50 224 LYS A C 1
ATOM 1700 O O . LYS A 1 224 ? -0.866 6.550 -13.436 1.00 84.50 224 LYS A O 1
ATOM 1705 N N . GLN A 1 225 ? -1.942 6.974 -11.518 1.00 86.88 225 GLN A N 1
ATOM 1706 C CA . GLN A 1 225 ? -2.549 5.651 -11.350 1.00 86.88 225 GLN A CA 1
ATOM 1707 C C . GLN A 1 225 ? -4.076 5.740 -11.206 1.00 86.88 225 GLN A C 1
ATOM 1709 O O . GLN A 1 225 ? -4.710 4.793 -10.748 1.00 86.88 225 GLN A O 1
ATOM 1714 N N . ASP A 1 226 ? -4.669 6.881 -11.561 1.00 83.69 226 ASP A N 1
ATOM 1715 C CA . ASP A 1 226 ? -6.116 7.001 -11.723 1.00 83.69 226 ASP A CA 1
ATOM 1716 C C . ASP A 1 226 ? -6.599 6.209 -12.949 1.00 83.69 226 ASP A C 1
ATOM 1718 O O . ASP A 1 226 ? -5.815 5.799 -13.813 1.00 83.69 226 ASP A O 1
ATOM 1722 N N . LEU A 1 227 ? -7.914 6.003 -13.028 1.00 78.00 227 LEU A N 1
ATOM 1723 C CA . LEU A 1 227 ? -8.534 5.175 -14.057 1.00 78.00 227 LEU A CA 1
ATOM 1724 C C . LEU A 1 227 ? -8.183 5.638 -15.472 1.00 78.00 227 LEU A C 1
ATOM 1726 O O . LEU A 1 227 ? -7.939 4.797 -16.334 1.00 78.00 227 LEU A O 1
ATOM 1730 N N . TYR A 1 228 ? -8.132 6.949 -15.716 1.00 74.75 228 TYR A N 1
ATOM 1731 C CA . TYR A 1 228 ? -7.808 7.495 -17.032 1.00 74.75 228 TYR A CA 1
ATOM 1732 C C . TYR A 1 228 ? -6.410 7.055 -17.482 1.00 74.75 228 TYR A C 1
ATOM 1734 O O . TYR A 1 228 ? -6.238 6.596 -18.611 1.00 74.75 228 TYR A O 1
ATOM 1742 N N . HIS A 1 229 ? -5.421 7.112 -16.587 1.00 74.94 229 HIS A N 1
ATOM 1743 C CA . HIS A 1 229 ? -4.068 6.657 -16.902 1.00 74.94 229 HIS A CA 1
ATOM 1744 C C . HIS A 1 229 ? -3.983 5.139 -17.096 1.00 74.94 229 HIS A C 1
ATOM 1746 O O . HIS A 1 229 ? -3.262 4.693 -17.980 1.00 74.94 229 HIS A O 1
ATOM 1752 N N . VAL A 1 230 ? -4.731 4.340 -16.331 1.00 70.25 230 VAL A N 1
ATOM 1753 C CA . VAL A 1 230 ? -4.693 2.870 -16.457 1.00 70.25 230 VAL A CA 1
ATOM 1754 C C . VAL A 1 230 ? -5.424 2.376 -17.720 1.00 70.25 230 VAL A C 1
ATOM 1756 O O . VAL A 1 230 ? -4.901 1.528 -18.439 1.00 70.25 230 VAL A O 1
ATOM 1759 N N . THR A 1 231 ? -6.593 2.939 -18.042 1.00 63.09 231 THR A N 1
ATOM 1760 C CA . THR A 1 231 ? -7.434 2.524 -19.189 1.00 63.09 231 THR A CA 1
ATOM 1761 C C . THR A 1 231 ? -6.880 2.945 -20.548 1.00 63.09 231 THR A C 1
ATOM 1763 O O . THR A 1 231 ? -6.996 2.189 -21.512 1.00 63.09 231 THR A O 1
ATOM 1766 N N . LEU A 1 232 ? -6.210 4.099 -20.646 1.00 56.91 232 LEU A N 1
ATOM 1767 C CA . LEU A 1 232 ? -5.510 4.507 -21.874 1.00 56.91 232 LEU A CA 1
ATOM 1768 C C . LEU A 1 232 ? -4.389 3.544 -22.286 1.00 56.91 232 LEU A C 1
ATOM 1770 O O . LEU A 1 232 ? -3.949 3.568 -23.434 1.00 56.91 232 LEU A O 1
ATOM 1774 N N . LEU A 1 233 ? -3.920 2.714 -21.354 1.00 53.03 233 LEU A N 1
ATOM 1775 C CA . LEU A 1 233 ? -2.789 1.812 -21.543 1.00 53.03 233 LEU A CA 1
ATOM 1776 C C . LEU A 1 233 ? -3.224 0.368 -21.835 1.00 53.03 233 LEU A C 1
ATOM 1778 O O . LEU A 1 233 ? -2.363 -0.496 -21.984 1.00 53.03 233 LEU A O 1
ATOM 1782 N N . GLY A 1 234 ? -4.533 0.119 -21.981 1.00 42.47 234 GLY A N 1
ATOM 1783 C CA . GLY A 1 234 ? -5.075 -1.172 -22.415 1.00 42.47 234 GLY A CA 1
ATOM 1784 C C . GLY A 1 234 ? -4.933 -2.301 -21.391 1.00 42.47 234 GLY A C 1
ATOM 1785 O O . GLY A 1 234 ? -4.838 -3.460 -21.794 1.00 42.47 234 GLY A O 1
ATOM 1786 N N . LEU A 1 235 ? -4.878 -1.953 -20.101 1.00 49.34 235 LEU A N 1
ATOM 1787 C CA . LEU A 1 235 ? -4.903 -2.891 -18.974 1.00 49.34 235 LEU A CA 1
ATOM 1788 C C . LEU A 1 235 ? -6.333 -3.225 -18.544 1.00 49.34 235 LEU A C 1
ATOM 1790 O O . LEU A 1 235 ? -7.183 -2.306 -18.567 1.00 49.34 235 LEU A O 1
#